Protein AF-A0A837IRF5-F1 (afdb_monomer)

Structure (mmCIF, N/CA/C/O backbone):
data_AF-A0A837IRF5-F1
#
_entry.id   AF-A0A837IRF5-F1
#
loop_
_atom_site.group_PDB
_atom_site.id
_atom_site.type_symbol
_atom_site.label_atom_id
_atom_site.label_alt_id
_atom_site.label_comp_id
_atom_site.label_asym_id
_atom_site.label_entity_id
_atom_site.label_seq_id
_atom_site.pdbx_PDB_ins_code
_atom_site.Cartn_x
_atom_site.Cartn_y
_atom_site.Cartn_z
_atom_site.occupancy
_atom_site.B_iso_or_equiv
_atom_site.auth_seq_id
_atom_site.auth_comp_id
_atom_site.auth_asym_id
_atom_site.auth_atom_id
_atom_site.pdbx_PDB_model_num
ATOM 1 N N . MET A 1 1 ? -32.020 5.340 27.720 1.00 48.12 1 MET A N 1
ATOM 2 C CA . MET A 1 1 ? -30.568 5.102 27.563 1.00 48.12 1 MET A CA 1
ATOM 3 C C . MET A 1 1 ? -29.904 6.438 27.274 1.00 48.12 1 MET A C 1
ATOM 5 O O . MET A 1 1 ? -30.461 7.203 26.495 1.00 48.12 1 MET A O 1
ATOM 9 N N . ASN A 1 2 ? -28.824 6.780 27.981 1.00 51.47 2 ASN A N 1
ATOM 10 C CA . ASN A 1 2 ? -28.190 8.097 27.888 1.00 51.47 2 ASN A CA 1
ATOM 11 C C . ASN A 1 2 ? -27.185 8.093 26.723 1.00 51.47 2 ASN A C 1
ATOM 13 O O . ASN A 1 2 ? -26.107 7.529 26.844 1.00 51.47 2 ASN A O 1
ATOM 17 N N . ILE A 1 3 ? -27.569 8.692 25.596 1.00 54.03 3 ILE A N 1
ATOM 18 C CA . ILE A 1 3 ? -26.931 8.573 24.269 1.00 54.03 3 ILE A CA 1
ATOM 19 C C . ILE A 1 3 ? -25.425 8.887 24.266 1.00 54.03 3 ILE A C 1
ATOM 21 O O . ILE A 1 3 ? -24.657 8.229 23.566 1.00 54.03 3 ILE A O 1
ATOM 25 N N . LYS A 1 4 ? -24.985 9.861 25.072 1.00 57.69 4 LYS A N 1
ATOM 26 C CA . LYS A 1 4 ? -23.559 10.208 25.195 1.00 57.69 4 LYS A CA 1
ATOM 27 C C . LYS A 1 4 ? -22.726 9.060 25.769 1.00 57.69 4 LYS A C 1
ATOM 29 O O . LYS A 1 4 ? -21.597 8.864 25.343 1.00 57.69 4 LYS A O 1
ATOM 34 N N . ASN A 1 5 ? -23.314 8.271 26.666 1.00 74.12 5 ASN A N 1
ATOM 35 C CA . ASN A 1 5 ? -22.642 7.151 27.312 1.00 74.12 5 ASN A CA 1
ATOM 36 C C . ASN A 1 5 ? -22.348 6.010 26.322 1.00 74.12 5 ASN A C 1
ATOM 38 O O . ASN A 1 5 ? -21.293 5.395 26.393 1.00 74.12 5 ASN A O 1
ATOM 42 N N . ASP A 1 6 ? -23.246 5.755 25.365 1.00 76.38 6 ASP A N 1
ATOM 43 C CA . ASP A 1 6 ? -23.094 4.630 24.432 1.00 76.38 6 ASP A CA 1
ATOM 44 C C . ASP A 1 6 ? -22.020 4.903 23.362 1.00 76.38 6 ASP A C 1
ATOM 46 O O . ASP A 1 6 ? -21.246 4.007 23.026 1.00 76.38 6 ASP A O 1
ATOM 50 N N . ILE A 1 7 ? -21.918 6.145 22.863 1.00 79.50 7 ILE A N 1
ATOM 51 C CA . ILE A 1 7 ? -20.844 6.547 21.933 1.00 79.50 7 ILE A CA 1
ATOM 52 C C . ILE A 1 7 ? -19.476 6.481 22.629 1.00 79.50 7 ILE A C 1
ATOM 54 O O . ILE A 1 7 ? -18.513 5.984 22.046 1.00 79.50 7 ILE A O 1
ATOM 58 N N . ASP A 1 8 ? -19.395 6.922 23.887 1.00 84.31 8 ASP A N 1
ATOM 59 C CA . ASP A 1 8 ? -18.160 6.856 24.673 1.00 84.31 8 ASP A CA 1
ATOM 60 C C . ASP A 1 8 ? -17.696 5.409 24.898 1.00 84.31 8 ASP A C 1
ATOM 62 O O . ASP A 1 8 ? -16.516 5.105 24.712 1.00 84.31 8 ASP A O 1
ATOM 66 N N . VAL A 1 9 ? -18.625 4.496 25.209 1.00 84.88 9 VAL A N 1
ATOM 67 C CA . VAL A 1 9 ? -18.337 3.057 25.338 1.00 84.88 9 VAL A CA 1
ATOM 68 C C . VAL A 1 9 ? -17.848 2.465 24.012 1.00 84.88 9 VAL A C 1
ATOM 70 O O . VAL A 1 9 ? -16.863 1.726 23.999 1.00 84.88 9 VAL A O 1
ATOM 73 N N . ILE A 1 10 ? -18.482 2.812 22.885 1.00 85.00 10 ILE A N 1
ATOM 74 C CA . ILE A 1 10 ? -18.038 2.378 21.550 1.00 85.00 10 ILE A CA 1
ATOM 75 C C . ILE A 1 10 ? -16.591 2.811 21.294 1.00 85.00 10 ILE A C 1
ATOM 77 O O . ILE A 1 10 ? -15.755 1.976 20.946 1.00 85.00 10 ILE A O 1
ATOM 81 N N . ILE A 1 11 ? -16.281 4.091 21.506 1.00 88.38 11 ILE A N 1
ATOM 82 C CA . ILE A 1 11 ? -14.942 4.647 21.283 1.00 88.38 11 ILE A CA 1
ATOM 83 C C . ILE A 1 11 ? -13.907 3.967 22.187 1.00 88.38 11 ILE A C 1
ATOM 85 O O . ILE A 1 11 ? -12.815 3.631 21.727 1.00 88.38 11 ILE A O 1
ATOM 89 N N . GLN A 1 12 ? -14.233 3.738 23.461 1.00 91.06 12 GLN A N 1
ATOM 90 C CA . GLN A 1 12 ? -13.329 3.083 24.406 1.00 91.06 12 GLN A CA 1
ATOM 91 C C . GLN A 1 12 ? -13.016 1.635 23.997 1.00 91.06 12 GLN A C 1
ATOM 93 O O . GLN A 1 12 ? -11.849 1.236 23.999 1.00 91.06 12 GLN A O 1
ATOM 98 N N . ASN A 1 13 ? -14.031 0.864 23.596 1.00 89.00 13 ASN A N 1
ATOM 99 C CA . ASN A 1 13 ? -13.848 -0.514 23.135 1.00 89.00 13 ASN A CA 1
ATOM 100 C C . ASN A 1 13 ? -13.007 -0.573 21.851 1.00 89.00 13 ASN A C 1
ATOM 102 O O . ASN A 1 13 ? -12.128 -1.429 21.724 1.00 89.00 13 ASN A O 1
ATOM 106 N N . LEU A 1 14 ? -13.226 0.360 20.917 1.00 90.31 14 LEU A N 1
ATOM 107 C CA . LEU A 1 14 ? -12.422 0.470 19.698 1.00 90.31 14 LEU A CA 1
ATOM 108 C C . LEU A 1 14 ? -10.957 0.805 20.008 1.00 90.31 14 LEU A C 1
ATOM 110 O O . LEU A 1 14 ? -10.070 0.146 19.473 1.00 90.31 14 LEU A O 1
ATOM 114 N N . LYS A 1 15 ? -10.688 1.754 20.917 1.00 93.06 15 LYS A N 1
ATOM 115 C CA . LYS A 1 15 ? -9.321 2.088 21.367 1.00 93.06 15 LYS A CA 1
ATOM 116 C C . LYS A 1 15 ? -8.617 0.872 21.981 1.00 93.06 15 LYS A C 1
ATOM 118 O O . LYS A 1 15 ? -7.518 0.524 21.567 1.00 93.06 15 LYS A O 1
ATOM 123 N N . SER A 1 16 ? -9.296 0.148 22.875 1.00 89.94 16 SER A N 1
ATOM 124 C CA . SER A 1 16 ? -8.768 -1.101 23.446 1.00 89.94 16 SER A CA 1
ATOM 125 C C . SER A 1 16 ? -8.494 -2.174 22.382 1.00 89.94 16 SER A C 1
ATOM 127 O O . SER A 1 16 ? -7.559 -2.967 22.534 1.00 89.94 16 SER A O 1
ATOM 129 N N . SER A 1 17 ? -9.307 -2.218 21.322 1.00 90.38 17 SER A N 1
ATOM 130 C CA . SER A 1 17 ? -9.125 -3.153 20.207 1.00 90.38 17 SER A CA 1
ATOM 131 C C . SER A 1 17 ? -7.920 -2.782 19.346 1.00 90.38 17 SER A C 1
ATOM 133 O O . SER A 1 17 ? -7.152 -3.662 18.950 1.00 90.38 17 SER A O 1
ATOM 135 N N . LEU A 1 18 ? -7.729 -1.485 19.085 1.00 91.12 18 LEU A N 1
ATOM 136 C CA . LEU A 1 18 ? -6.583 -0.951 18.352 1.00 91.12 18 LEU A CA 1
ATOM 137 C C . LEU A 1 18 ? -5.270 -1.298 19.060 1.00 91.12 18 LEU A C 1
ATOM 139 O O . LEU A 1 18 ? -4.360 -1.836 18.428 1.00 91.12 18 LEU A O 1
ATOM 143 N N . ASP A 1 19 ? -5.203 -1.083 20.375 1.00 88.81 19 ASP A N 1
ATOM 144 C CA . ASP A 1 19 ? -4.020 -1.397 21.183 1.00 88.81 19 ASP A CA 1
ATOM 145 C C . ASP A 1 19 ? -3.683 -2.897 21.141 1.00 88.81 19 ASP A C 1
ATOM 147 O O . ASP A 1 19 ? -2.524 -3.294 20.989 1.00 88.81 19 ASP A O 1
ATOM 151 N N . SER A 1 20 ? -4.703 -3.754 21.242 1.00 87.00 20 SER A N 1
ATOM 152 C CA . SER A 1 20 ? -4.529 -5.213 21.240 1.00 87.00 20 SER A CA 1
ATOM 153 C C . SER A 1 20 ? -4.111 -5.746 19.868 1.00 87.00 20 SER A C 1
ATOM 155 O O . SER A 1 20 ? -3.228 -6.606 19.773 1.00 87.00 20 SER A O 1
ATOM 157 N N . THR A 1 21 ? -4.691 -5.195 18.800 1.00 87.44 21 THR A N 1
ATOM 158 C CA . THR A 1 21 ? -4.320 -5.507 17.411 1.00 87.44 21 THR A CA 1
ATOM 159 C C . THR A 1 21 ? -2.885 -5.060 17.126 1.00 87.44 21 THR A C 1
ATOM 161 O O . THR A 1 21 ? -2.099 -5.842 16.591 1.00 87.44 21 THR A O 1
ATOM 164 N N . SER A 1 22 ? -2.506 -3.864 17.588 1.00 86.06 22 SER A N 1
ATOM 165 C CA . SER A 1 22 ? -1.148 -3.323 17.448 1.00 86.06 22 SER A CA 1
ATOM 166 C C . SER A 1 22 ? -0.091 -4.177 18.127 1.00 86.06 22 SER A C 1
ATOM 168 O O . SER A 1 22 ? 0.994 -4.385 17.582 1.00 86.06 22 SER A O 1
ATOM 170 N N . GLU A 1 23 ? -0.396 -4.706 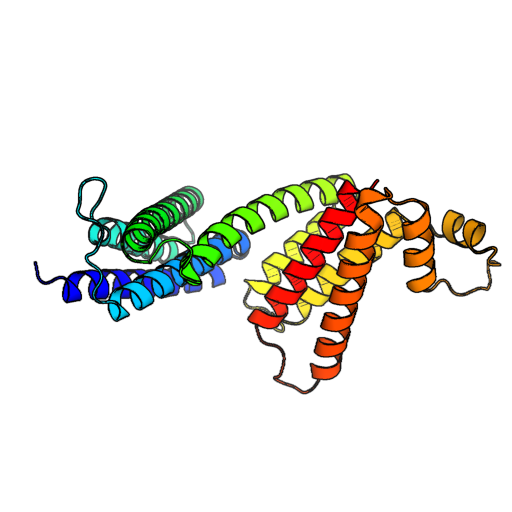19.309 1.00 83.12 23 GLU A N 1
ATOM 171 C CA . GLU A 1 23 ? 0.521 -5.603 20.005 1.00 83.12 23 GLU A CA 1
ATOM 172 C C . GLU A 1 23 ? 0.638 -6.959 19.296 1.00 83.12 23 GLU A C 1
ATOM 174 O O . GLU A 1 23 ? 1.744 -7.467 19.112 1.00 83.12 23 GLU A O 1
ATOM 179 N N . SER A 1 24 ? -0.480 -7.504 18.809 1.00 82.38 24 SER A N 1
ATOM 180 C CA . SER A 1 24 ? -0.497 -8.751 18.029 1.00 82.38 24 SER A CA 1
ATOM 181 C C . SER A 1 24 ? 0.312 -8.623 16.734 1.00 82.38 24 SER A C 1
ATOM 183 O O . SER A 1 24 ? 1.075 -9.520 16.376 1.00 82.38 24 SER A O 1
ATOM 185 N N . LYS A 1 25 ? 0.210 -7.475 16.055 1.00 83.50 25 LYS A N 1
ATOM 186 C CA . LYS A 1 25 ? 0.955 -7.154 14.830 1.00 83.50 25 LYS A CA 1
ATOM 187 C C . LYS A 1 25 ? 2.468 -7.234 15.014 1.00 83.50 25 LYS A C 1
ATOM 189 O O . LYS A 1 25 ? 3.154 -7.750 14.136 1.00 83.50 25 LYS A O 1
ATOM 194 N N . LYS A 1 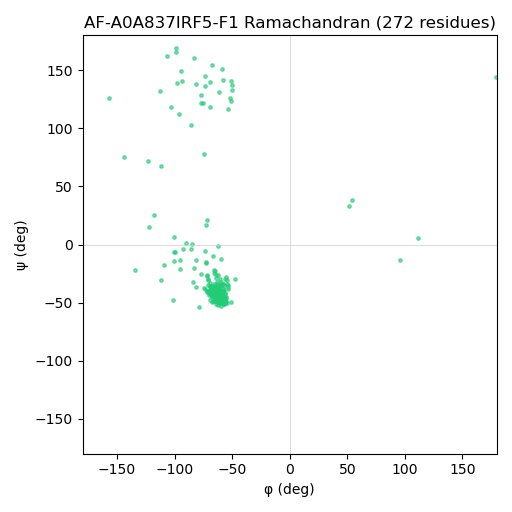26 ? 2.996 -6.792 16.160 1.00 78.19 26 LYS A N 1
ATOM 195 C CA . LYS A 1 26 ? 4.436 -6.904 16.470 1.00 78.19 26 LYS A CA 1
ATOM 196 C C . LYS A 1 26 ? 4.906 -8.356 16.575 1.00 78.19 26 LYS A C 1
ATOM 198 O O . LYS A 1 26 ? 6.081 -8.627 16.356 1.00 78.19 26 LYS A O 1
ATOM 203 N N . GLN A 1 27 ? 4.004 -9.274 16.918 1.00 74.38 27 GLN A N 1
ATOM 204 C CA . GLN A 1 27 ? 4.311 -10.687 17.136 1.00 74.38 27 GLN A CA 1
ATOM 205 C C . GLN A 1 27 ? 4.063 -11.549 15.881 1.00 74.38 27 GLN A C 1
ATOM 207 O O . GLN A 1 27 ? 4.660 -12.615 15.748 1.00 74.38 27 GLN A O 1
ATOM 212 N N . LEU A 1 28 ? 3.232 -11.085 14.938 1.00 75.75 28 LEU A N 1
ATOM 213 C CA . LEU A 1 28 ? 2.791 -11.826 13.746 1.00 75.75 28 LEU A CA 1
ATOM 214 C C . LEU A 1 28 ? 3.339 -11.241 12.434 1.00 75.75 28 LEU A C 1
ATOM 216 O O . LEU A 1 28 ? 2.582 -10.762 11.587 1.00 75.75 28 LEU A O 1
ATOM 220 N N . SER A 1 29 ? 4.653 -11.341 12.219 1.00 67.69 29 SER A N 1
ATOM 221 C CA . SER A 1 29 ? 5.332 -10.801 11.023 1.00 67.69 29 SER A CA 1
ATOM 222 C C . SER A 1 29 ? 4.765 -11.295 9.679 1.00 67.69 29 SER A C 1
ATOM 224 O O . SER A 1 29 ? 4.802 -10.566 8.690 1.00 67.69 29 SER A O 1
ATOM 226 N N . GLY A 1 30 ? 4.183 -12.498 9.628 1.00 68.19 30 GLY A N 1
ATOM 227 C CA . GLY A 1 30 ? 3.539 -13.039 8.421 1.00 68.19 30 GLY A CA 1
ATOM 228 C C . GLY A 1 30 ? 2.190 -12.400 8.057 1.00 68.19 30 GLY A C 1
ATOM 229 O O . GLY A 1 30 ? 1.734 -12.563 6.930 1.00 68.19 30 GLY A O 1
ATOM 230 N N . TYR A 1 31 ? 1.559 -11.662 8.979 1.00 75.94 31 TYR A N 1
ATOM 231 C CA . TYR A 1 31 ? 0.210 -11.090 8.814 1.00 75.94 31 TYR A CA 1
ATOM 232 C C . TYR A 1 31 ? 0.177 -9.574 8.978 1.00 75.94 31 TYR A C 1
ATOM 234 O O . TYR A 1 31 ? -0.888 -8.979 9.141 1.00 75.94 31 TYR A O 1
ATOM 242 N N . THR A 1 32 ? 1.343 -8.929 8.925 1.00 78.19 32 THR A N 1
ATOM 243 C CA . THR A 1 32 ? 1.467 -7.494 9.202 1.00 78.19 32 THR A CA 1
ATOM 244 C C . THR A 1 32 ? 0.637 -6.610 8.272 1.00 78.19 32 THR A C 1
ATOM 246 O O . THR A 1 32 ? 0.133 -5.587 8.719 1.00 78.19 32 THR A O 1
ATOM 249 N N . ILE A 1 33 ? 0.438 -7.009 7.010 1.00 76.12 33 ILE A N 1
ATOM 250 C CA . ILE A 1 33 ? -0.438 -6.293 6.065 1.00 76.12 33 ILE A CA 1
ATOM 251 C C . ILE A 1 33 ? -1.901 -6.401 6.505 1.00 76.12 33 ILE A C 1
ATOM 253 O O . ILE A 1 33 ? -2.597 -5.393 6.577 1.00 76.12 33 ILE A O 1
ATOM 257 N N . GLN A 1 34 ? -2.383 -7.610 6.810 1.00 80.19 34 GLN A N 1
ATOM 258 C CA . GLN A 1 34 ? -3.772 -7.828 7.224 1.00 80.19 34 GLN A CA 1
ATOM 259 C C . GLN A 1 34 ? -4.069 -7.149 8.563 1.00 80.19 34 GLN A C 1
ATOM 261 O O . GLN A 1 34 ? -5.137 -6.568 8.732 1.00 80.19 34 GLN A O 1
ATOM 266 N N . LEU A 1 35 ? -3.119 -7.182 9.495 1.00 84.25 35 LEU A N 1
ATOM 267 C CA . LEU A 1 35 ? -3.235 -6.503 10.782 1.00 84.25 35 LEU A CA 1
ATOM 268 C C . LEU A 1 35 ? -3.145 -4.981 10.639 1.00 84.25 35 LEU A C 1
ATOM 270 O O . LEU A 1 35 ? -3.940 -4.277 11.251 1.00 84.25 35 LEU A O 1
ATOM 274 N N . GLY A 1 36 ? -2.263 -4.474 9.774 1.00 83.75 36 GLY A N 1
ATOM 275 C CA . GLY A 1 36 ? -2.200 -3.051 9.430 1.00 83.75 36 GLY A CA 1
ATOM 276 C C . GLY A 1 36 ? -3.501 -2.542 8.804 1.00 83.75 36 GLY A C 1
ATOM 277 O O . GLY A 1 36 ? -4.000 -1.489 9.189 1.00 83.75 36 GLY A O 1
ATOM 278 N N . LYS A 1 37 ? -4.120 -3.331 7.913 1.00 84.69 37 LYS A N 1
ATOM 279 C CA . LYS A 1 37 ? -5.463 -3.049 7.381 1.00 84.69 37 LYS A CA 1
ATOM 280 C C . LYS A 1 37 ? -6.486 -2.899 8.504 1.00 84.69 37 LYS A C 1
ATOM 282 O O . LYS A 1 37 ? -7.277 -1.961 8.496 1.00 84.69 37 LYS A O 1
ATOM 287 N N . GLN A 1 38 ? -6.482 -3.833 9.452 1.00 85.06 38 GLN A N 1
ATOM 288 C CA . GLN A 1 38 ? -7.434 -3.846 10.562 1.00 85.06 38 GLN A CA 1
ATOM 289 C C . GLN A 1 38 ? -7.247 -2.645 11.490 1.00 85.06 38 GLN A C 1
ATOM 291 O O . GLN A 1 38 ? -8.236 -2.026 11.869 1.00 85.06 38 GLN A O 1
ATOM 296 N N . GLU A 1 39 ? -6.009 -2.266 11.809 1.00 88.06 39 GLU A N 1
ATOM 297 C CA . GLU A 1 39 ? -5.725 -1.042 12.569 1.00 88.06 39 GLU A CA 1
ATOM 298 C C . GLU A 1 39 ? -6.283 0.200 11.869 1.00 88.06 39 GLU A C 1
ATOM 300 O O . GLU A 1 39 ? -7.037 0.945 12.487 1.00 88.06 39 GLU A O 1
ATOM 305 N N . GLU A 1 40 ? -6.000 0.384 10.573 1.00 85.75 40 GLU A N 1
ATOM 306 C CA . GLU A 1 40 ? -6.486 1.541 9.804 1.00 85.75 40 GLU A CA 1
ATOM 307 C C . GLU A 1 40 ? -8.026 1.604 9.774 1.00 85.75 40 GLU A C 1
ATOM 309 O O . GLU A 1 40 ? -8.625 2.685 9.833 1.00 85.75 40 GLU A O 1
ATOM 314 N N . GLN A 1 41 ? -8.691 0.445 9.724 1.00 85.44 41 GLN A N 1
ATOM 315 C CA . GLN A 1 41 ? -10.150 0.347 9.791 1.00 85.44 41 GLN A CA 1
ATOM 316 C C . GLN A 1 41 ? -10.708 0.713 11.165 1.00 85.44 41 GLN A C 1
ATOM 318 O O . GLN A 1 41 ? -11.729 1.400 11.230 1.00 85.44 41 GLN A O 1
ATOM 323 N N . ILE A 1 42 ? -10.062 0.264 12.244 1.00 87.06 42 ILE A N 1
ATOM 324 C CA . ILE A 1 42 ? -10.456 0.574 13.624 1.00 87.06 42 ILE A CA 1
ATOM 325 C C . ILE A 1 42 ? -10.208 2.058 13.923 1.00 87.06 42 ILE A C 1
ATOM 327 O O . ILE A 1 42 ? -11.082 2.716 14.482 1.00 87.06 42 ILE A O 1
ATOM 331 N N . GLU A 1 43 ? -9.070 2.615 13.503 1.00 88.88 43 GLU A N 1
ATOM 332 C CA . GLU A 1 43 ? -8.759 4.047 13.619 1.00 88.88 43 GLU A CA 1
ATOM 333 C C . GLU A 1 43 ? -9.792 4.911 12.893 1.00 88.88 43 GLU A C 1
ATOM 335 O O . GLU A 1 43 ? -10.314 5.877 13.453 1.00 88.88 43 GLU A O 1
ATOM 340 N N . SER A 1 44 ? -10.148 4.536 11.662 1.00 84.50 44 SER A N 1
ATOM 341 C CA . SER A 1 44 ? -11.177 5.248 10.899 1.00 84.50 44 SER A CA 1
ATOM 342 C C . SER A 1 44 ? -12.547 5.177 11.581 1.00 84.50 44 SER A C 1
ATOM 344 O O . SER A 1 44 ? -13.262 6.181 11.613 1.00 84.50 44 SER A O 1
ATOM 346 N N . ALA A 1 45 ? -12.890 4.034 12.189 1.00 82.81 45 ALA A N 1
ATOM 347 C CA . ALA A 1 45 ? -14.105 3.885 12.987 1.00 82.81 45 ALA A CA 1
ATOM 348 C C . ALA A 1 45 ? -14.102 4.830 14.199 1.00 82.81 45 ALA A C 1
ATOM 350 O O . ALA A 1 45 ? -15.093 5.520 14.438 1.00 82.81 45 ALA A O 1
ATOM 351 N N . ILE A 1 46 ? -12.991 4.890 14.946 1.00 87.88 46 ILE A N 1
ATOM 352 C CA . ILE A 1 46 ? -12.826 5.789 16.102 1.00 87.88 46 ILE A CA 1
ATOM 353 C C . ILE A 1 46 ? -13.060 7.237 15.674 1.00 87.88 46 ILE A C 1
ATOM 355 O O . ILE A 1 46 ? -13.874 7.925 16.286 1.00 87.88 46 ILE A O 1
ATOM 359 N N . ASN A 1 47 ? -12.394 7.679 14.604 1.00 87.81 47 ASN A N 1
ATOM 360 C CA . ASN A 1 47 ? -12.505 9.051 14.109 1.00 87.81 47 ASN A CA 1
ATOM 361 C C . ASN A 1 47 ? -13.945 9.400 13.712 1.00 87.81 47 ASN A C 1
ATOM 363 O O . ASN A 1 47 ? -14.438 10.469 14.065 1.00 87.81 47 ASN A O 1
ATOM 367 N N . LEU A 1 48 ? -14.651 8.482 13.044 1.00 83.12 48 LEU A N 1
ATOM 368 C CA . LEU A 1 48 ? -16.044 8.693 12.653 1.00 83.12 48 LEU A CA 1
ATOM 369 C C . LEU A 1 48 ? -16.975 8.817 13.872 1.00 83.12 48 LEU A C 1
ATOM 371 O O . LEU A 1 48 ? -17.826 9.706 13.908 1.00 83.12 48 LEU A O 1
ATOM 375 N N . TRP A 1 49 ? -16.802 7.971 14.893 1.00 83.31 49 TRP A N 1
ATOM 376 C CA . TRP A 1 49 ? -17.595 8.048 16.126 1.00 83.31 49 TRP A CA 1
ATOM 377 C C . TRP A 1 49 ? -17.286 9.300 16.960 1.00 83.31 49 TRP A C 1
ATOM 379 O O . TRP A 1 49 ? -18.211 9.887 17.523 1.00 83.31 49 TRP A O 1
ATOM 389 N N . GLU A 1 50 ? -16.028 9.750 17.013 1.00 86.88 50 GLU A N 1
ATOM 390 C CA . GLU A 1 50 ? -15.644 11.017 17.661 1.00 86.88 50 GLU A CA 1
ATOM 391 C C . GLU A 1 50 ? -16.258 12.230 16.930 1.00 86.88 50 GLU A C 1
ATOM 393 O O . GLU A 1 50 ? -16.785 13.141 17.573 1.00 86.88 50 GLU A O 1
ATOM 398 N N . GLU A 1 51 ? -16.285 12.231 15.591 1.00 80.81 51 GLU A N 1
ATOM 399 C CA . GLU A 1 51 ? -16.982 13.270 14.818 1.00 80.81 51 GLU A CA 1
ATOM 400 C C . GLU A 1 51 ? -18.493 13.291 15.118 1.00 80.81 51 GLU A C 1
ATOM 402 O O . GLU A 1 51 ? -19.068 14.353 15.378 1.00 80.81 51 GLU A O 1
ATOM 407 N N . MET A 1 52 ? -19.139 12.118 15.148 1.00 77.00 52 MET A N 1
ATOM 408 C CA . MET A 1 52 ? -20.565 11.986 15.478 1.00 77.00 52 MET A CA 1
ATOM 409 C C . MET A 1 52 ? -20.877 12.451 16.908 1.00 77.00 52 MET A C 1
ATOM 411 O O . MET A 1 52 ? -21.895 13.115 17.135 1.00 77.00 52 MET A O 1
ATOM 415 N N . LYS A 1 53 ? -19.989 12.155 17.867 1.00 78.62 53 LYS A N 1
ATOM 416 C CA . LYS A 1 53 ? -20.076 12.633 19.255 1.00 78.62 53 LYS A CA 1
ATOM 417 C C . LYS A 1 53 ? -20.107 14.160 19.318 1.00 78.62 53 LYS A C 1
ATOM 419 O O . LYS A 1 53 ? -20.928 14.724 20.042 1.00 78.62 53 LYS A O 1
ATOM 424 N N . GLY A 1 54 ? -19.246 14.827 18.546 1.00 73.56 54 GLY A N 1
ATOM 425 C CA . GLY A 1 54 ? -19.172 16.290 18.475 1.00 73.56 54 GLY A CA 1
ATOM 426 C C . GLY A 1 54 ? -20.427 16.955 17.899 1.00 73.56 54 GLY A C 1
ATOM 427 O O . GLY A 1 54 ? -20.700 18.115 18.197 1.00 73.56 54 GLY A O 1
ATOM 428 N N . GLN A 1 55 ? -21.220 16.216 17.122 1.00 70.25 55 GLN A N 1
ATOM 429 C CA . GLN A 1 55 ? -22.410 16.720 16.434 1.00 70.25 55 GLN A CA 1
ATOM 430 C C . GLN A 1 55 ? -23.738 16.382 17.144 1.00 70.25 55 GLN A C 1
ATOM 432 O O . GLN A 1 55 ? -24.803 16.675 16.606 1.00 70.25 55 GLN A O 1
ATOM 437 N N . ASN A 1 56 ? -23.706 15.800 18.356 1.00 64.25 56 ASN A N 1
ATOM 438 C CA . ASN A 1 56 ? -24.897 15.333 19.099 1.00 64.25 56 ASN A CA 1
ATOM 439 C C . ASN A 1 56 ? -25.818 14.418 18.262 1.00 64.25 56 ASN A C 1
ATOM 441 O O . ASN A 1 56 ? -27.042 14.415 18.418 1.00 64.25 56 ASN A O 1
ATOM 445 N N . VAL A 1 57 ? -25.222 13.637 17.367 1.00 61.91 57 VAL A N 1
ATOM 446 C CA . VAL A 1 57 ? -25.934 12.715 16.489 1.00 61.91 57 VAL A CA 1
ATOM 447 C C . VAL A 1 57 ? -26.520 11.562 17.299 1.00 61.91 57 VAL A C 1
ATOM 449 O O . VAL A 1 57 ? -25.869 11.029 18.197 1.00 61.91 57 VAL A O 1
ATOM 452 N N . THR A 1 58 ? -27.741 11.137 16.966 1.00 56.03 58 THR A N 1
ATOM 453 C CA . THR A 1 58 ? -28.318 9.922 17.557 1.00 56.03 58 THR A CA 1
ATOM 454 C C . THR A 1 58 ? -27.655 8.703 16.905 1.00 56.03 58 THR A C 1
ATOM 456 O O . THR A 1 58 ? -27.737 8.581 15.681 1.00 56.03 58 THR A O 1
ATOM 459 N N . PRO A 1 59 ? -27.009 7.797 17.667 1.00 54.25 59 PRO A N 1
ATOM 460 C CA . PRO A 1 59 ? -26.493 6.546 17.129 1.00 54.25 59 PRO A CA 1
ATOM 461 C C . PRO A 1 59 ? -27.597 5.831 16.344 1.00 54.25 59 PRO A C 1
ATOM 463 O O . PRO A 1 59 ? -28.751 5.857 16.794 1.00 54.25 59 PRO A O 1
ATOM 466 N N . PRO A 1 60 ? -27.285 5.208 15.195 1.00 52.22 60 PRO A N 1
ATOM 467 C CA . PRO A 1 60 ? -28.280 4.487 14.413 1.00 52.22 60 PRO A CA 1
ATOM 468 C C . PRO A 1 60 ? -29.038 3.510 15.321 1.00 52.22 60 PRO A C 1
ATOM 470 O O . PRO A 1 60 ? -28.439 2.699 16.029 1.00 52.22 60 PRO A O 1
ATOM 473 N N . GLN A 1 61 ? -30.365 3.656 15.359 1.00 45.62 61 GLN A N 1
ATOM 474 C CA . GLN A 1 61 ? -31.226 2.847 16.217 1.00 45.62 61 GLN A CA 1
ATOM 475 C C . GLN A 1 61 ? -31.235 1.369 15.760 1.00 45.62 61 GLN A C 1
ATOM 477 O O . GLN A 1 61 ? -31.003 1.083 14.584 1.00 45.62 61 GLN A O 1
ATOM 482 N N . PRO A 1 62 ? -31.524 0.424 16.677 1.00 41.09 62 PRO A N 1
ATOM 483 C CA . PRO A 1 62 ? -31.045 -0.965 16.687 1.00 41.09 62 PRO A CA 1
ATOM 484 C C . PRO A 1 62 ? -31.615 -1.929 15.642 1.00 41.09 62 PRO A C 1
ATOM 486 O O . PRO A 1 62 ? -31.566 -3.134 15.870 1.00 41.09 62 PRO A O 1
ATOM 489 N N . ILE A 1 63 ? -32.174 -1.471 14.522 1.00 41.44 63 ILE A N 1
ATOM 490 C CA . ILE A 1 63 ? -32.898 -2.377 13.615 1.00 41.44 63 ILE A CA 1
ATOM 491 C C . ILE A 1 63 ? -31.957 -3.411 12.951 1.00 41.44 63 ILE A C 1
ATOM 493 O O . ILE A 1 63 ? -32.442 -4.407 12.425 1.00 41.44 63 ILE A O 1
ATOM 497 N N . THR A 1 64 ? -30.626 -3.283 13.068 1.00 44.75 64 THR A N 1
ATOM 498 C CA . THR A 1 64 ? -29.692 -4.304 12.545 1.00 44.75 64 THR A CA 1
ATOM 499 C C . THR A 1 64 ? -28.528 -4.758 13.442 1.00 44.75 64 THR A C 1
ATOM 501 O O . THR A 1 64 ? -28.080 -5.880 13.240 1.00 44.75 64 THR A O 1
ATOM 504 N N . ALA A 1 65 ? -28.061 -4.008 14.450 1.00 54.56 65 ALA A N 1
ATOM 505 C CA . ALA A 1 65 ? -27.190 -4.488 15.548 1.00 54.56 65 ALA A CA 1
ATOM 506 C C . ALA A 1 65 ? -26.847 -3.323 16.494 1.00 54.56 65 ALA A C 1
ATOM 508 O O . ALA A 1 65 ? -26.634 -2.201 16.037 1.00 54.56 65 ALA A O 1
ATOM 509 N N . SER A 1 66 ? -26.741 -3.564 17.806 1.00 66.12 66 SER A N 1
ATOM 510 C CA . SER A 1 66 ? -26.189 -2.553 18.720 1.00 66.12 66 SER A CA 1
ATOM 511 C C . SER A 1 66 ? -24.692 -2.391 18.449 1.00 66.12 66 SER A C 1
ATOM 513 O O . SER A 1 66 ? -23.930 -3.342 18.629 1.00 66.12 66 SER A O 1
ATOM 515 N N . GLY A 1 67 ? -24.260 -1.189 18.048 1.00 68.38 67 GLY A N 1
ATOM 516 C CA . GLY A 1 67 ? -22.841 -0.875 17.837 1.00 68.38 67 GLY A CA 1
ATOM 517 C C . GLY A 1 67 ? -21.976 -1.186 19.064 1.00 68.38 67 GLY A C 1
ATOM 518 O O . GLY A 1 67 ? -20.844 -1.627 18.913 1.00 68.38 67 GLY A O 1
ATOM 519 N N . VAL A 1 68 ? -22.545 -1.070 20.270 1.00 75.56 68 VAL A N 1
ATOM 520 C CA . VAL A 1 68 ? -21.903 -1.466 21.534 1.00 75.56 68 VAL A CA 1
ATOM 521 C C . VAL A 1 68 ? -21.630 -2.974 21.580 1.00 75.56 68 VAL A C 1
ATOM 523 O O . VAL A 1 68 ? -20.530 -3.393 21.920 1.00 75.56 68 VAL A O 1
ATOM 526 N N . ALA A 1 69 ? -22.604 -3.812 21.213 1.00 76.81 69 ALA A N 1
ATOM 527 C CA . ALA A 1 69 ? -22.421 -5.265 21.216 1.00 76.81 69 ALA A CA 1
ATOM 528 C C . ALA A 1 69 ? -21.367 -5.701 20.184 1.00 76.81 69 ALA A C 1
ATOM 530 O O . ALA A 1 69 ? -20.507 -6.525 20.491 1.00 76.81 69 ALA A O 1
ATOM 531 N N . LEU A 1 70 ? -21.388 -5.094 18.992 1.00 82.44 70 LEU A N 1
ATOM 532 C CA . LEU A 1 70 ? -20.393 -5.355 17.950 1.00 82.44 70 LEU A CA 1
ATOM 533 C C . LEU A 1 70 ? -18.977 -4.947 18.383 1.00 82.44 70 LEU A C 1
ATOM 535 O O . LEU A 1 70 ? -18.025 -5.683 18.126 1.00 82.44 70 LEU A O 1
ATOM 539 N N . THR A 1 71 ? -18.816 -3.805 19.063 1.00 83.75 71 THR A N 1
ATOM 540 C CA . THR A 1 71 ? -17.491 -3.350 19.520 1.00 83.75 71 THR A CA 1
ATOM 541 C C . THR A 1 71 ? -16.952 -4.195 20.666 1.00 83.75 71 THR A C 1
ATOM 543 O O . THR A 1 71 ? -15.744 -4.400 20.728 1.00 83.75 71 THR A O 1
ATOM 546 N N . TYR A 1 72 ? -17.814 -4.764 21.517 1.00 82.88 72 TYR A N 1
ATOM 547 C CA . TYR A 1 72 ? -17.395 -5.777 22.491 1.00 82.88 72 TYR A CA 1
ATOM 548 C C . TYR A 1 72 ? -16.892 -7.056 21.818 1.00 82.88 72 TYR A C 1
ATOM 550 O O . TYR A 1 72 ? -15.867 -7.596 22.228 1.00 82.88 72 TYR A O 1
ATOM 558 N N . THR A 1 73 ? -17.561 -7.535 20.763 1.00 84.19 73 THR A N 1
ATOM 559 C CA . THR A 1 73 ? -17.078 -8.694 19.994 1.00 84.19 73 THR A CA 1
ATOM 560 C C . THR A 1 73 ? -15.727 -8.415 19.340 1.00 84.19 73 THR A C 1
ATOM 562 O O . THR A 1 73 ? -14.844 -9.275 19.373 1.00 84.19 73 THR A O 1
ATOM 565 N N . LEU A 1 74 ? -15.538 -7.211 18.791 1.00 87.06 74 LEU A N 1
ATOM 566 C CA . LEU A 1 74 ? -14.253 -6.783 18.240 1.00 87.06 74 LEU A CA 1
ATOM 567 C C . LEU A 1 74 ? -13.164 -6.757 19.321 1.00 87.06 74 LEU A C 1
ATOM 569 O O . LEU A 1 74 ? -12.091 -7.324 19.121 1.00 87.06 74 LEU A O 1
ATOM 573 N N . GLN A 1 75 ? -13.461 -6.155 20.475 1.00 86.50 75 GLN A N 1
ATOM 574 C CA . GLN A 1 75 ? -12.539 -6.077 21.603 1.00 86.50 75 GLN A CA 1
ATOM 575 C C . GLN A 1 75 ? -12.125 -7.470 22.068 1.00 86.50 75 GLN A C 1
ATOM 577 O O . GLN A 1 75 ? -10.930 -7.748 22.148 1.00 86.50 75 GLN A O 1
ATOM 582 N N . GLN A 1 76 ? -13.089 -8.364 22.294 1.00 85.44 76 GLN A N 1
ATOM 583 C CA . GLN A 1 76 ? -12.804 -9.736 22.699 1.00 85.44 76 GLN A CA 1
ATOM 584 C C . GLN A 1 76 ? -11.949 -10.457 21.654 1.00 85.44 76 GLN A C 1
ATOM 586 O O . GLN A 1 76 ? 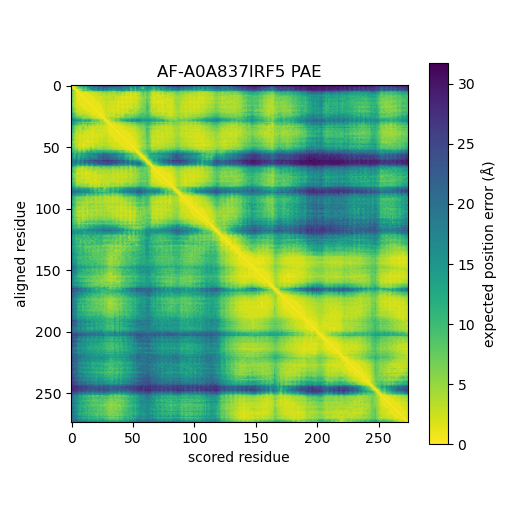-10.919 -11.018 22.002 1.00 85.44 76 GLN A O 1
ATOM 591 N N . SER A 1 77 ? -12.307 -10.362 20.371 1.00 85.94 77 SER A N 1
ATOM 592 C CA . SER A 1 77 ? -11.551 -11.007 19.288 1.00 85.94 77 SER A CA 1
ATOM 593 C C . SER A 1 77 ? -10.112 -10.485 19.192 1.00 85.94 77 SER A C 1
ATOM 595 O O . SER A 1 77 ? -9.188 -11.263 18.967 1.00 85.94 77 SER A O 1
ATOM 597 N N . SER A 1 78 ? -9.896 -9.181 19.399 1.00 86.38 78 SER A N 1
ATOM 598 C CA . SER A 1 78 ? -8.554 -8.579 19.406 1.00 86.38 78 SER A CA 1
ATOM 599 C C . SER A 1 78 ? -7.726 -9.007 20.622 1.00 86.38 78 SER A C 1
ATOM 601 O O . SER A 1 78 ? -6.518 -9.227 20.515 1.00 86.38 78 SER A O 1
ATOM 603 N N . GLN A 1 79 ? -8.375 -9.173 21.777 1.00 85.19 79 GLN A N 1
ATOM 604 C CA . GLN A 1 79 ? -7.733 -9.628 23.002 1.00 85.19 79 GLN A CA 1
ATOM 605 C C . GLN A 1 79 ? -7.407 -11.124 22.930 1.00 85.19 79 GLN A C 1
ATOM 607 O O . GLN A 1 79 ? -6.335 -11.541 23.372 1.00 85.19 79 GLN A O 1
ATOM 612 N N . ASP A 1 80 ? -8.288 -11.920 22.328 1.00 84.06 80 ASP A N 1
ATOM 613 C CA . ASP A 1 80 ? -8.051 -13.332 22.043 1.00 84.06 80 ASP A CA 1
ATOM 614 C C . ASP A 1 80 ? -6.870 -13.482 21.088 1.00 84.06 80 ASP A C 1
ATOM 616 O O . ASP A 1 80 ? -5.959 -14.259 21.365 1.00 84.06 80 ASP A O 1
ATOM 620 N N . LEU A 1 81 ? -6.823 -12.678 20.021 1.00 83.94 81 LEU A N 1
ATOM 621 C CA . LEU A 1 81 ? -5.693 -12.673 19.100 1.00 83.94 81 LEU A CA 1
ATOM 622 C C . LEU A 1 81 ? -4.381 -12.391 19.840 1.00 83.94 81 LEU A C 1
ATOM 624 O O . LEU A 1 81 ? -3.447 -13.175 19.715 1.00 83.94 81 LEU A O 1
ATOM 628 N N . LYS A 1 82 ? -4.342 -11.343 20.673 1.00 83.31 82 LYS A N 1
ATOM 629 C CA . LYS A 1 82 ? -3.181 -10.991 21.508 1.00 83.31 82 LYS A CA 1
ATOM 630 C C . LYS A 1 82 ? -2.765 -12.114 22.460 1.00 83.31 82 LYS A C 1
ATOM 632 O O . LYS A 1 82 ? -1.583 -12.266 22.756 1.00 83.31 82 LYS A O 1
ATOM 637 N N . THR A 1 83 ? -3.723 -12.882 22.968 1.00 80.31 83 THR A N 1
ATOM 638 C CA . THR A 1 83 ? -3.472 -13.933 23.965 1.00 80.31 83 THR A CA 1
ATOM 639 C C . THR A 1 83 ? -3.040 -15.250 23.317 1.00 80.31 83 THR A C 1
ATOM 641 O O . THR A 1 83 ? -2.244 -15.989 23.894 1.00 80.31 83 THR A O 1
ATOM 644 N N . TYR A 1 84 ? -3.529 -15.543 22.110 1.00 74.69 84 TYR A N 1
ATOM 645 C CA . TYR A 1 84 ? -3.395 -16.845 21.450 1.00 74.69 84 TYR A CA 1
ATOM 646 C C . TYR A 1 84 ? -2.612 -16.789 20.135 1.00 74.69 84 TYR A C 1
ATOM 648 O O . TYR A 1 84 ? -2.772 -17.671 19.292 1.00 74.69 84 TYR A O 1
ATOM 656 N N . VAL A 1 85 ? -1.725 -15.802 19.976 1.00 68.25 85 VAL A N 1
ATOM 657 C CA . VAL A 1 85 ? -0.871 -15.594 18.790 1.00 68.25 85 VAL A CA 1
ATOM 658 C C . VAL A 1 85 ? -0.160 -16.877 18.311 1.00 68.25 85 VAL A C 1
ATOM 660 O O . VAL A 1 85 ? 0.087 -17.052 17.121 1.00 68.25 85 VAL A O 1
ATOM 663 N N . SER A 1 86 ? 0.140 -17.806 19.222 1.00 60.38 86 SER A N 1
ATOM 664 C CA . SER A 1 86 ? 0.823 -19.076 18.947 1.00 60.38 86 SER A CA 1
ATOM 665 C C . SER A 1 86 ? -0.083 -20.235 18.499 1.00 60.38 86 SER A C 1
ATOM 667 O O . SER A 1 86 ? 0.428 -21.314 18.196 1.00 60.38 86 SER A O 1
ATOM 669 N N . ASN A 1 87 ? -1.408 -20.064 18.464 1.00 67.19 87 ASN A N 1
ATOM 670 C CA . ASN A 1 87 ? -2.355 -21.155 18.221 1.00 67.19 87 ASN A CA 1
ATOM 671 C C . ASN A 1 87 ? -2.818 -21.215 16.757 1.00 67.19 87 ASN A C 1
ATOM 673 O O . ASN A 1 87 ? -3.143 -20.194 16.166 1.00 67.19 87 ASN A O 1
ATOM 677 N N . GLN A 1 88 ? -2.934 -22.410 16.170 1.00 59.88 88 GLN A N 1
ATOM 678 C CA . GLN A 1 88 ? -3.210 -22.604 14.732 1.00 59.88 88 GLN A CA 1
ATOM 679 C C . GLN A 1 88 ? -4.536 -21.989 14.224 1.00 59.88 88 GLN A C 1
ATOM 681 O O . GLN A 1 88 ? -4.733 -21.875 13.018 1.00 59.88 88 GLN A O 1
ATOM 686 N N . SER A 1 89 ? -5.443 -21.561 15.109 1.00 71.56 89 SER A N 1
ATOM 687 C CA . SER A 1 89 ? -6.730 -20.939 14.766 1.00 71.56 89 SER A CA 1
ATOM 688 C C . SER A 1 89 ? -6.680 -19.426 14.500 1.00 71.56 89 SER A C 1
ATOM 690 O O . SER A 1 89 ? -7.728 -18.834 14.226 1.00 71.56 89 SER A O 1
ATOM 692 N N . TRP A 1 90 ? -5.512 -18.775 14.582 1.00 77.69 90 TRP A N 1
ATOM 693 C CA . TRP A 1 90 ? -5.413 -17.310 14.490 1.00 77.69 90 TRP A CA 1
ATOM 694 C C . TRP A 1 90 ? -5.897 -16.760 13.125 1.00 77.69 90 TRP A C 1
ATOM 696 O O . TRP A 1 90 ? -6.430 -15.655 13.071 1.00 77.69 90 TRP A O 1
ATOM 706 N N . THR A 1 91 ? -5.847 -17.535 12.029 1.00 73.62 91 THR A N 1
ATOM 707 C CA . THR A 1 91 ? -6.377 -17.105 10.713 1.00 73.62 91 THR A CA 1
ATOM 708 C C . THR A 1 91 ? -7.879 -16.816 10.751 1.00 73.62 91 THR A C 1
ATOM 710 O O . THR A 1 91 ? -8.330 -15.794 10.234 1.00 73.62 91 THR A O 1
ATOM 713 N N . ASN A 1 92 ? -8.654 -17.684 11.407 1.00 76.25 92 ASN A N 1
ATOM 714 C CA . ASN A 1 92 ? -10.100 -17.504 11.548 1.00 76.25 92 ASN A CA 1
ATOM 715 C C . ASN A 1 92 ? -10.414 -16.296 12.439 1.00 76.25 92 ASN A C 1
ATOM 717 O O . ASN A 1 92 ? -11.355 -15.554 12.164 1.00 76.25 92 ASN A O 1
ATOM 721 N N . GLN A 1 93 ? -9.599 -16.063 13.473 1.00 81.75 93 GLN A N 1
ATOM 722 C CA . GLN A 1 93 ? -9.730 -14.895 14.348 1.00 81.75 93 GLN A CA 1
ATOM 723 C C . GLN A 1 93 ? -9.444 -13.591 13.594 1.00 81.75 93 GLN A C 1
ATOM 725 O O . GLN A 1 93 ? -10.207 -12.638 13.735 1.00 81.75 93 GLN A O 1
ATOM 730 N N . LEU A 1 94 ? -8.424 -13.557 12.726 1.00 80.94 94 LEU A N 1
ATOM 731 C CA . LEU A 1 94 ? -8.173 -12.400 11.862 1.00 80.94 94 LEU A CA 1
ATOM 732 C C . LEU A 1 94 ? -9.344 -12.133 10.911 1.00 80.94 94 LEU A C 1
ATOM 734 O O . LEU A 1 94 ? -9.764 -10.987 10.767 1.00 80.94 94 LEU A O 1
ATOM 738 N N . GLN A 1 95 ? -9.896 -13.167 10.271 1.00 77.25 95 GLN A N 1
ATOM 739 C CA . GLN A 1 95 ? -11.047 -13.003 9.375 1.00 77.25 95 GLN A CA 1
ATOM 740 C C . GLN A 1 95 ? -12.288 -12.485 10.118 1.00 77.25 95 GLN A C 1
ATOM 742 O O . GLN A 1 95 ? -12.977 -11.582 9.630 1.00 77.25 95 GLN A O 1
ATOM 747 N N . ALA A 1 96 ? -12.550 -13.013 11.317 1.00 79.88 96 ALA A N 1
ATOM 748 C CA . ALA A 1 96 ? -13.645 -12.567 12.171 1.00 79.88 96 ALA A CA 1
ATOM 749 C C . ALA A 1 96 ? -13.467 -11.106 12.618 1.00 79.88 96 ALA A C 1
ATOM 751 O O . ALA A 1 96 ? -14.420 -10.324 12.544 1.00 79.88 96 ALA A O 1
ATOM 752 N N . LEU A 1 97 ? -12.248 -10.708 13.006 1.00 83.06 97 LEU A N 1
ATOM 753 C CA . LEU A 1 97 ? -11.927 -9.327 13.375 1.00 83.06 97 LEU A CA 1
ATOM 754 C C . LEU A 1 97 ? -12.191 -8.367 12.206 1.00 83.06 97 LEU A C 1
ATOM 756 O O . LEU A 1 97 ? -12.894 -7.373 12.374 1.00 83.06 97 LEU A O 1
ATOM 760 N N . GLY A 1 98 ? -11.691 -8.700 11.010 1.00 78.50 98 GLY A N 1
ATOM 761 C CA . GLY A 1 98 ? -11.889 -7.887 9.806 1.00 78.50 98 GLY A CA 1
ATOM 762 C C . GLY A 1 98 ? -13.366 -7.724 9.437 1.00 78.50 98 GLY A C 1
ATOM 763 O O . GLY A 1 98 ? -13.830 -6.613 9.192 1.00 78.50 98 GLY A O 1
ATOM 764 N N . THR A 1 99 ? -14.139 -8.813 9.481 1.00 77.81 99 THR A N 1
ATOM 765 C CA . THR A 1 99 ? -15.590 -8.776 9.213 1.00 77.81 99 THR A CA 1
ATOM 766 C C . THR A 1 99 ? -16.331 -7.907 10.233 1.00 77.81 99 THR A C 1
ATOM 768 O O . THR A 1 99 ? -17.226 -7.133 9.879 1.00 77.81 99 THR A O 1
ATOM 771 N N . THR A 1 100 ? -15.938 -7.990 11.505 1.00 80.06 100 THR A N 1
ATOM 772 C CA . THR A 1 100 ? -16.546 -7.205 12.586 1.00 80.06 100 THR A CA 1
ATOM 773 C C . THR A 1 100 ? -16.239 -5.715 12.429 1.00 80.06 100 THR A C 1
ATOM 775 O O . THR A 1 100 ? -17.155 -4.897 12.505 1.00 80.06 100 THR A O 1
ATOM 778 N N . ALA A 1 101 ? -14.985 -5.351 12.135 1.00 80.81 101 ALA A N 1
ATOM 779 C CA . ALA A 1 101 ? -14.581 -3.963 11.898 1.00 80.81 101 ALA A CA 1
ATOM 780 C C . ALA A 1 101 ? -15.321 -3.345 10.698 1.00 80.81 101 ALA A C 1
ATOM 782 O O . ALA A 1 101 ? -15.851 -2.237 10.795 1.00 80.81 101 ALA A O 1
ATOM 783 N N . LEU A 1 102 ? -15.444 -4.090 9.594 1.00 75.88 102 LEU A N 1
ATOM 784 C CA . LEU A 1 102 ? -16.236 -3.686 8.429 1.00 75.88 102 LEU A CA 1
ATOM 785 C C . LEU A 1 102 ? -17.709 -3.451 8.767 1.00 75.88 102 LEU A C 1
ATOM 787 O O . LEU A 1 102 ? -18.297 -2.451 8.352 1.00 75.88 102 LEU A O 1
ATOM 791 N N . THR A 1 103 ? -18.299 -4.343 9.561 1.00 78.81 103 THR A N 1
ATOM 792 C CA . THR A 1 103 ? -19.691 -4.208 9.999 1.00 78.81 103 THR A CA 1
ATOM 793 C C . THR A 1 103 ? -19.870 -2.960 10.864 1.00 78.81 103 THR A C 1
ATOM 795 O O . THR A 1 103 ? -20.775 -2.168 10.605 1.00 78.81 103 THR A O 1
ATOM 798 N N . ILE A 1 104 ? -18.975 -2.717 11.829 1.00 78.44 104 ILE A N 1
ATOM 799 C CA . ILE A 1 104 ? -18.988 -1.505 12.668 1.00 78.44 104 ILE A CA 1
ATOM 800 C C . ILE A 1 104 ? -18.902 -0.244 11.801 1.00 78.44 104 ILE A C 1
ATOM 802 O O . ILE A 1 104 ? -19.687 0.685 11.990 1.00 78.44 104 ILE A O 1
ATOM 806 N N . ASN A 1 105 ? -18.005 -0.237 10.816 1.00 77.12 105 ASN A N 1
ATOM 807 C CA . ASN A 1 105 ? -17.857 0.863 9.871 1.00 77.12 105 ASN A CA 1
ATOM 808 C C . ASN A 1 105 ? -19.125 1.101 9.047 1.00 77.12 105 ASN A C 1
ATOM 810 O O . ASN A 1 105 ? -19.528 2.247 8.874 1.00 77.12 105 ASN A O 1
ATOM 814 N N . SER A 1 106 ? -19.797 0.043 8.589 1.00 74.50 106 SER A N 1
ATOM 815 C CA . SER A 1 106 ? -21.058 0.162 7.844 1.00 74.50 106 SER A CA 1
ATOM 816 C C . SER A 1 106 ? -22.198 0.739 8.694 1.00 74.50 106 SER A C 1
ATOM 818 O O . SER A 1 106 ? -22.973 1.575 8.219 1.00 74.50 106 SER A O 1
ATOM 820 N N . VAL A 1 107 ? -22.266 0.356 9.974 1.00 76.06 107 VAL A N 1
ATOM 821 C CA . VAL A 1 107 ? -23.242 0.883 10.936 1.00 76.06 107 VAL A CA 1
ATOM 822 C C . VAL A 1 107 ? -22.961 2.363 11.191 1.00 76.06 107 VAL A C 1
ATOM 824 O O . VAL A 1 107 ? -23.865 3.190 11.071 1.00 76.06 107 VAL A O 1
ATOM 827 N N . ALA A 1 108 ? -21.705 2.715 11.466 1.00 74.62 108 ALA A N 1
ATOM 828 C CA . ALA A 1 108 ? -21.288 4.095 11.688 1.00 74.62 108 ALA A CA 1
ATOM 829 C C . ALA A 1 108 ? -21.516 4.971 10.442 1.00 74.62 108 ALA A C 1
ATOM 831 O O . ALA A 1 108 ? -22.065 6.064 10.548 1.00 74.62 108 ALA A O 1
ATOM 832 N N . ALA A 1 109 ? -21.190 4.465 9.249 1.00 72.81 109 ALA A N 1
ATOM 833 C CA . ALA A 1 109 ? -21.417 5.133 7.969 1.00 72.81 109 ALA A CA 1
ATOM 834 C C . ALA A 1 109 ? -22.900 5.407 7.704 1.00 72.81 109 ALA A C 1
ATOM 836 O O . ALA A 1 109 ? -23.265 6.503 7.277 1.00 72.81 109 ALA A O 1
ATOM 837 N N . SER A 1 110 ? -23.758 4.430 7.995 1.00 70.75 110 SER A N 1
ATOM 838 C CA . SER A 1 110 ? -25.208 4.588 7.886 1.00 70.75 110 SER A CA 1
ATOM 839 C C . SER A 1 110 ? -25.707 5.665 8.853 1.00 70.75 110 SER A C 1
ATOM 841 O O . SER A 1 110 ? -26.455 6.553 8.447 1.00 70.75 110 SER A O 1
ATOM 843 N N . GLY A 1 111 ? -25.219 5.665 10.098 1.00 69.75 111 GLY A N 1
ATOM 844 C CA . GLY A 1 111 ? -25.488 6.730 11.067 1.00 69.75 111 GLY A CA 1
ATOM 845 C C . GLY A 1 111 ? -25.039 8.109 10.573 1.00 69.75 111 GLY A C 1
ATOM 846 O O . GLY A 1 111 ? -25.824 9.055 10.584 1.00 69.75 111 GLY A O 1
ATOM 847 N N . ALA A 1 112 ? -23.813 8.222 10.062 1.00 69.25 112 ALA A N 1
ATOM 848 C CA . ALA A 1 112 ? -23.284 9.461 9.500 1.00 69.25 112 ALA A CA 1
ATOM 849 C C . ALA A 1 112 ? -24.109 9.946 8.293 1.00 69.25 112 ALA A C 1
ATOM 851 O O . ALA A 1 112 ? -24.424 11.128 8.201 1.00 69.25 112 ALA A O 1
ATOM 852 N N . SER A 1 113 ? -24.545 9.053 7.402 1.00 67.81 113 SER A N 1
ATOM 853 C CA . SER A 1 113 ? -25.357 9.426 6.231 1.00 67.81 113 SER A CA 1
ATOM 854 C C . SER A 1 113 ? -26.695 10.086 6.589 1.00 67.81 113 SER A C 1
ATOM 856 O O . SER A 1 113 ? -27.180 10.932 5.844 1.00 67.81 113 SER A O 1
ATOM 858 N N . LEU A 1 114 ? -27.263 9.741 7.748 1.00 67.00 114 LEU A N 1
ATOM 859 C CA . LEU A 1 114 ? -28.489 10.346 8.273 1.00 67.00 114 LEU A CA 1
ATOM 860 C C . LEU A 1 114 ? -28.243 11.690 8.970 1.00 67.00 114 LEU A C 1
ATOM 862 O O . LEU A 1 114 ? -29.190 12.414 9.266 1.00 67.00 114 LEU A O 1
ATOM 866 N N . SER A 1 115 ? -26.984 12.001 9.259 1.00 66.44 115 SER A N 1
ATOM 867 C CA . SER A 1 115 ? -26.595 13.067 10.183 1.00 66.44 115 SER A CA 1
ATOM 868 C C . SER A 1 115 ? -25.926 14.241 9.490 1.00 66.44 115 SER A C 1
ATOM 870 O O . SER A 1 115 ? -26.059 15.377 9.937 1.00 66.44 115 SER A O 1
ATOM 872 N N . TYR A 1 116 ? -25.231 13.980 8.383 1.00 65.00 116 TYR A N 1
ATOM 873 C CA . TYR A 1 116 ? -24.611 15.014 7.568 1.00 65.00 116 TYR A CA 1
ATOM 874 C C . TYR A 1 116 ? -25.557 15.442 6.432 1.00 65.00 116 TYR A C 1
ATOM 876 O O . TYR A 1 116 ? -26.210 14.592 5.821 1.00 65.00 116 TYR A O 1
ATOM 884 N N . PRO A 1 117 ? -25.628 16.746 6.101 1.00 64.56 117 PRO A N 1
ATOM 885 C CA . PRO A 1 117 ? -26.408 17.230 4.968 1.00 64.56 117 PRO A CA 1
ATOM 886 C C . PRO A 1 117 ? -25.964 16.601 3.635 1.00 64.56 117 PRO A C 1
ATOM 888 O O . PRO A 1 117 ? -24.773 16.323 3.453 1.00 64.56 117 PRO A O 1
ATOM 891 N N . PRO A 1 118 ? -26.871 16.455 2.650 1.00 57.78 118 PRO A N 1
ATOM 892 C CA . PRO A 1 118 ? -26.513 16.002 1.308 1.00 57.78 118 PRO A CA 1
ATOM 893 C C . PRO A 1 118 ? -25.363 16.833 0.718 1.00 57.78 118 PRO A C 1
ATOM 895 O O . PRO A 1 118 ? -25.433 18.059 0.670 1.00 57.78 118 PRO A O 1
ATOM 898 N N . GLY A 1 119 ? -24.296 16.161 0.276 1.00 58.62 119 GLY A N 1
ATOM 899 C CA . GLY A 1 119 ? -23.093 16.800 -0.280 1.00 58.62 119 GLY A CA 1
ATOM 900 C C . GLY A 1 119 ? -21.948 17.015 0.718 1.00 58.62 119 GLY A C 1
ATOM 901 O O . GLY A 1 119 ? -20.819 17.224 0.281 1.00 58.62 119 GLY A O 1
ATOM 902 N N . TYR A 1 120 ? -22.189 16.873 2.025 1.00 63.50 120 TYR A N 1
ATOM 903 C CA . TYR A 1 120 ? -21.141 16.852 3.048 1.00 63.50 120 TYR A CA 1
ATOM 904 C C . TYR A 1 120 ? -20.891 15.414 3.501 1.00 63.50 120 TYR A C 1
ATOM 906 O O . TYR A 1 120 ? -21.780 14.748 4.023 1.00 63.50 120 TYR A O 1
ATOM 914 N N . ARG A 1 121 ? -19.670 14.916 3.289 1.00 63.94 121 ARG A N 1
ATOM 915 C CA . ARG A 1 121 ? -19.236 13.609 3.798 1.00 63.94 121 ARG A CA 1
ATOM 916 C C . ARG A 1 121 ? -18.160 13.823 4.850 1.00 63.94 121 ARG A C 1
ATOM 918 O O . ARG A 1 121 ? -17.216 14.570 4.608 1.00 63.94 121 ARG A O 1
ATOM 925 N N . SER A 1 122 ? -18.309 13.151 5.990 1.00 67.50 122 SER A N 1
ATOM 926 C CA . SER A 1 122 ? -17.237 13.016 6.979 1.00 67.50 122 SER A CA 1
ATOM 927 C C . SER A 1 122 ? -15.950 12.553 6.290 1.00 67.50 122 SER A C 1
ATOM 929 O O . SER A 1 122 ? -15.978 11.658 5.438 1.00 67.50 122 SER A O 1
ATOM 931 N N . GLN A 1 123 ? -14.818 13.150 6.658 1.00 68.06 123 GLN A N 1
ATOM 932 C CA . GLN A 1 123 ? -13.524 12.739 6.126 1.00 68.06 123 GLN A CA 1
ATOM 933 C C . GLN A 1 123 ? -13.196 11.306 6.568 1.00 68.06 123 GLN A C 1
ATOM 935 O O . GLN A 1 123 ? -12.707 10.522 5.757 1.00 68.06 123 GLN A O 1
ATOM 940 N N . ALA A 1 124 ? -13.561 10.923 7.796 1.00 67.62 124 ALA A N 1
ATOM 941 C CA . ALA A 1 124 ? -13.426 9.554 8.288 1.00 67.62 124 ALA A CA 1
ATOM 942 C C . ALA A 1 124 ? -14.252 8.544 7.464 1.00 67.62 124 ALA A C 1
ATOM 944 O O . ALA A 1 124 ? -13.758 7.465 7.138 1.00 67.62 124 ALA A O 1
ATOM 945 N N . LEU A 1 125 ? -15.465 8.913 7.030 1.00 65.56 125 LEU A N 1
ATOM 946 C CA . LEU A 1 125 ? -16.291 8.070 6.150 1.00 65.56 125 LEU A CA 1
ATOM 947 C C . LEU A 1 125 ? -15.625 7.811 4.787 1.00 65.56 125 LEU A C 1
ATOM 949 O O . LEU A 1 125 ? -15.717 6.713 4.238 1.00 65.56 125 LEU A O 1
ATOM 953 N N . VAL A 1 126 ? -14.955 8.819 4.228 1.00 70.00 126 VAL A N 1
ATOM 954 C CA . VAL A 1 126 ? -14.206 8.682 2.970 1.00 70.00 126 VAL A CA 1
ATOM 955 C C . VAL A 1 126 ? -13.002 7.748 3.156 1.00 70.00 126 VAL A C 1
ATOM 957 O O . VAL A 1 126 ? -12.752 6.911 2.291 1.00 70.00 126 VAL A O 1
ATOM 960 N N . GLN A 1 127 ? -12.304 7.833 4.293 1.00 68.31 127 GLN A N 1
ATOM 961 C CA . GLN A 1 127 ? -11.134 6.994 4.583 1.00 68.31 127 GLN A CA 1
ATOM 962 C C . GLN A 1 127 ? -11.472 5.502 4.685 1.00 68.31 127 GLN A C 1
ATOM 964 O O . GLN A 1 127 ? -10.752 4.687 4.115 1.00 68.31 127 GLN A O 1
ATOM 969 N N . VAL A 1 128 ? -12.588 5.135 5.324 1.00 66.56 128 VAL A N 1
ATOM 970 C CA . VAL A 1 128 ? -13.024 3.728 5.433 1.00 66.56 128 VAL A CA 1
ATOM 971 C C . VAL A 1 128 ? -13.136 3.056 4.061 1.00 66.56 128 VAL A C 1
ATOM 973 O O . VAL A 1 128 ? -12.592 1.971 3.854 1.00 66.56 128 VAL A O 1
ATOM 976 N N . ASN A 1 129 ? -13.829 3.700 3.119 1.00 65.50 129 ASN A N 1
ATOM 977 C CA . ASN A 1 129 ? -14.030 3.145 1.779 1.00 65.50 129 ASN A CA 1
ATOM 978 C C . ASN A 1 129 ? -12.714 3.074 0.997 1.00 65.50 129 ASN A C 1
ATOM 980 O O . ASN A 1 129 ? -12.458 2.089 0.307 1.00 65.50 129 ASN A O 1
ATOM 984 N N . LEU A 1 130 ? -11.861 4.091 1.154 1.00 70.81 130 LEU A N 1
ATOM 985 C CA . LEU A 1 130 ? -10.548 4.123 0.520 1.00 70.81 130 LEU A CA 1
ATOM 986 C C . LEU A 1 130 ? -9.649 2.982 1.000 1.00 70.81 130 LEU A C 1
ATOM 988 O O . LEU A 1 130 ? -8.917 2.431 0.185 1.00 70.81 130 LEU A O 1
ATOM 992 N N . ILE A 1 131 ? -9.687 2.607 2.283 1.00 73.75 131 ILE A N 1
ATOM 993 C CA . ILE A 1 131 ? -8.860 1.511 2.812 1.00 73.75 131 ILE A CA 1
ATOM 994 C C . ILE A 1 131 ? -9.182 0.199 2.082 1.00 73.75 131 ILE A C 1
ATOM 996 O O . ILE A 1 131 ? -8.283 -0.430 1.532 1.00 73.75 131 ILE A O 1
ATOM 1000 N N . GLU A 1 132 ? -10.450 -0.210 2.007 1.00 69.12 132 GLU A N 1
ATOM 1001 C CA . GLU A 1 132 ? -10.826 -1.467 1.335 1.00 69.12 132 GLU A CA 1
ATOM 1002 C C . GLU A 1 132 ? -10.481 -1.486 -0.156 1.00 69.12 132 GLU A C 1
ATOM 1004 O O . GLU A 1 132 ? -9.938 -2.474 -0.667 1.00 69.12 132 GLU A O 1
ATOM 1009 N N . GLU A 1 133 ? -10.753 -0.378 -0.843 1.00 72.38 133 GLU A N 1
ATOM 1010 C CA . GLU A 1 133 ? -10.420 -0.219 -2.254 1.00 72.38 133 GLU A CA 1
ATOM 1011 C C . GLU A 1 133 ? -8.907 -0.345 -2.477 1.00 72.38 133 GLU A C 1
ATOM 1013 O O . GLU A 1 133 ? -8.468 -1.125 -3.324 1.00 72.38 133 GLU A O 1
ATOM 1018 N N . ARG A 1 134 ? -8.104 0.334 -1.650 1.00 75.06 134 ARG A N 1
ATOM 1019 C CA . ARG A 1 134 ? -6.638 0.301 -1.719 1.00 75.06 134 ARG A CA 1
ATOM 1020 C C . ARG A 1 134 ? -6.088 -1.097 -1.476 1.00 75.06 134 ARG A C 1
ATOM 1022 O O . ARG A 1 134 ? -5.259 -1.557 -2.249 1.00 75.06 134 ARG A O 1
ATOM 1029 N N . TYR A 1 135 ? -6.547 -1.815 -0.451 1.00 75.56 135 TYR A N 1
ATOM 1030 C CA . TYR A 1 135 ? -6.052 -3.176 -0.200 1.00 75.56 135 TYR A CA 1
ATOM 1031 C C . TYR A 1 135 ? -6.440 -4.162 -1.312 1.00 75.56 135 TYR A C 1
ATOM 1033 O O . TYR A 1 135 ? -5.641 -5.034 -1.659 1.00 75.56 135 TYR A O 1
ATOM 1041 N N . SER A 1 136 ? -7.629 -4.011 -1.900 1.00 73.31 136 SER A N 1
ATOM 1042 C CA . SER A 1 136 ? -8.063 -4.838 -3.033 1.00 73.31 136 SER A CA 1
ATOM 1043 C C . SER A 1 136 ? -7.229 -4.560 -4.289 1.00 73.31 136 SER A C 1
ATOM 1045 O O . SER A 1 136 ? -6.768 -5.497 -4.942 1.00 73.31 136 SER A O 1
ATOM 1047 N N . GLN A 1 137 ? -6.972 -3.282 -4.588 1.00 81.44 137 GLN A N 1
ATOM 1048 C CA . GLN A 1 137 ? -6.094 -2.861 -5.685 1.00 81.44 137 GLN A CA 1
ATOM 1049 C C . GLN A 1 137 ? -4.670 -3.392 -5.498 1.00 81.44 137 GLN A C 1
ATOM 1051 O O . GLN A 1 137 ? -4.135 -4.022 -6.409 1.00 81.44 137 GLN A O 1
ATOM 1056 N N . ARG A 1 138 ? -4.093 -3.260 -4.296 1.00 84.75 138 ARG A N 1
ATOM 1057 C CA . ARG A 1 138 ? -2.752 -3.782 -3.989 1.00 84.75 138 ARG A CA 1
ATOM 1058 C C . ARG A 1 138 ? -2.621 -5.276 -4.258 1.00 84.75 138 ARG A C 1
ATOM 1060 O O . ARG A 1 138 ? -1.619 -5.716 -4.809 1.00 84.75 138 ARG A O 1
ATOM 1067 N N . SER A 1 139 ? -3.630 -6.070 -3.893 1.00 83.12 139 SER A N 1
ATOM 1068 C CA . SER A 1 139 ? -3.601 -7.514 -4.149 1.00 83.12 139 SER A CA 1
ATOM 1069 C C . SER A 1 139 ? -3.590 -7.828 -5.650 1.00 83.12 139 SER A C 1
ATOM 1071 O O . SER A 1 139 ? -2.838 -8.701 -6.081 1.00 83.12 139 SER A O 1
ATOM 1073 N N . ALA A 1 140 ? -4.366 -7.090 -6.450 1.00 86.88 140 ALA A N 1
ATOM 1074 C CA . ALA A 1 140 ? -4.369 -7.238 -7.904 1.00 86.88 140 ALA A CA 1
ATOM 1075 C C . ALA A 1 140 ? -3.030 -6.815 -8.536 1.00 86.88 140 ALA A C 1
ATOM 1077 O O . ALA A 1 140 ? -2.526 -7.502 -9.425 1.00 86.88 140 ALA A O 1
ATOM 1078 N N . ILE A 1 141 ? -2.429 -5.720 -8.056 1.00 91.00 141 ILE A N 1
ATOM 1079 C CA . ILE A 1 141 ? -1.104 -5.252 -8.489 1.00 91.00 141 ILE A CA 1
ATOM 1080 C C . ILE A 1 141 ? -0.042 -6.297 -8.156 1.00 91.00 141 ILE A C 1
ATOM 1082 O O . ILE A 1 141 ? 0.678 -6.733 -9.050 1.00 91.00 141 ILE A O 1
ATOM 1086 N N . SER A 1 142 ? 0.003 -6.753 -6.903 1.00 90.94 142 SER A N 1
ATOM 1087 C CA . SER A 1 142 ? 0.935 -7.779 -6.431 1.00 90.94 142 SER A CA 1
ATOM 1088 C C . SER A 1 142 ? 0.897 -9.018 -7.332 1.00 90.94 142 SER A C 1
ATOM 1090 O O . SER A 1 142 ? 1.928 -9.426 -7.867 1.00 90.94 142 SER A O 1
ATOM 1092 N N . GLN A 1 143 ? -0.294 -9.550 -7.635 1.00 90.12 143 GLN A N 1
ATOM 1093 C CA . GLN A 1 143 ? -0.451 -10.698 -8.539 1.00 90.12 143 GLN A CA 1
ATOM 1094 C C . GLN A 1 143 ? 0.113 -10.451 -9.946 1.00 90.12 143 GLN A C 1
ATOM 1096 O O . GLN A 1 143 ? 0.785 -11.325 -10.497 1.00 90.12 143 GLN A O 1
ATOM 1101 N N . LYS A 1 144 ? -0.126 -9.268 -10.530 1.00 92.50 144 LYS A N 1
ATOM 1102 C CA . LYS A 1 144 ? 0.442 -8.898 -11.838 1.00 92.50 144 LYS A CA 1
ATOM 1103 C C . LYS A 1 144 ? 1.970 -8.809 -11.782 1.00 92.50 144 LYS A C 1
ATOM 1105 O O . LYS A 1 144 ? 2.634 -9.280 -12.699 1.00 92.50 144 LYS A O 1
ATOM 1110 N N . LEU A 1 145 ? 2.532 -8.256 -10.706 1.00 93.25 145 LEU A N 1
ATOM 1111 C CA . LEU A 1 145 ? 3.983 -8.167 -10.518 1.00 93.25 145 LEU A CA 1
ATOM 1112 C C . LEU A 1 145 ? 4.621 -9.550 -10.367 1.00 93.25 145 LEU A C 1
ATOM 1114 O O . LEU A 1 145 ? 5.626 -9.814 -11.020 1.00 93.25 145 LEU A O 1
ATOM 1118 N N . TYR A 1 146 ? 4.003 -10.454 -9.600 1.00 91.62 146 TYR A N 1
ATOM 1119 C CA . TYR A 1 146 ? 4.431 -11.853 -9.491 1.00 91.62 146 TYR A CA 1
ATOM 1120 C C . TYR A 1 146 ? 4.444 -12.583 -10.840 1.00 91.62 146 TYR A C 1
ATOM 1122 O O . TYR A 1 146 ? 5.299 -13.440 -11.058 1.00 91.62 146 TYR A O 1
ATOM 1130 N N . ALA A 1 147 ? 3.515 -12.249 -11.741 1.00 92.44 147 ALA A N 1
ATOM 1131 C CA . ALA A 1 147 ? 3.468 -12.818 -13.086 1.00 92.44 147 ALA A CA 1
ATOM 1132 C C . ALA A 1 147 ? 4.593 -12.298 -14.002 1.00 92.44 147 ALA A C 1
ATOM 1134 O O . ALA A 1 147 ? 4.985 -13.002 -14.931 1.00 92.44 147 ALA A O 1
ATOM 1135 N N . ILE A 1 148 ? 5.112 -11.092 -13.746 1.00 91.31 148 ILE A N 1
ATOM 1136 C CA . ILE A 1 148 ? 6.272 -10.530 -14.455 1.00 91.31 148 ILE A CA 1
ATOM 1137 C C . ILE A 1 148 ? 7.569 -11.130 -13.899 1.00 91.31 148 ILE A C 1
ATOM 1139 O O . ILE A 1 148 ? 8.389 -11.646 -14.655 1.00 91.31 148 ILE A O 1
ATOM 1143 N N . ASP A 1 149 ? 7.756 -11.053 -12.581 1.00 90.31 149 ASP A N 1
ATOM 1144 C CA . ASP A 1 149 ? 8.934 -11.544 -11.870 1.00 90.31 149 ASP A CA 1
ATOM 1145 C C . ASP A 1 149 ? 8.571 -11.802 -10.398 1.00 90.31 149 ASP A C 1
ATOM 1147 O O . ASP A 1 149 ? 8.090 -10.918 -9.685 1.00 90.31 149 ASP A O 1
ATOM 1151 N N . GLN A 1 150 ? 8.840 -13.014 -9.908 1.00 90.31 150 GLN A N 1
ATOM 1152 C CA . GLN A 1 150 ? 8.504 -13.401 -8.537 1.00 90.31 150 GLN A CA 1
ATOM 1153 C C . GLN A 1 150 ? 9.152 -12.493 -7.479 1.00 90.31 150 GLN A C 1
ATOM 1155 O O . GLN A 1 150 ? 8.525 -12.179 -6.467 1.00 90.31 150 GLN A O 1
ATOM 1160 N N . SER A 1 151 ? 10.393 -12.058 -7.702 1.00 90.56 151 SER A N 1
ATOM 1161 C CA . SER A 1 151 ? 11.103 -11.168 -6.778 1.00 90.56 151 SER A CA 1
ATOM 1162 C C . SER A 1 151 ? 10.548 -9.741 -6.797 1.00 90.56 151 SER A C 1
ATOM 1164 O O . SER A 1 151 ? 10.611 -9.054 -5.783 1.00 90.56 151 SER A O 1
ATOM 1166 N N . LEU A 1 152 ? 9.953 -9.310 -7.914 1.00 89.56 152 LEU A N 1
ATOM 1167 C CA . LEU A 1 152 ? 9.310 -8.001 -8.038 1.00 89.56 152 LEU A CA 1
ATOM 1168 C C . LEU A 1 152 ? 8.017 -7.934 -7.214 1.00 89.56 152 LEU A C 1
ATOM 1170 O O . LEU A 1 152 ? 7.794 -6.962 -6.493 1.00 89.56 152 LEU A O 1
ATOM 1174 N N . GLY A 1 153 ? 7.197 -8.991 -7.270 1.00 88.31 153 GLY A N 1
ATOM 1175 C CA . GLY A 1 153 ? 6.024 -9.131 -6.400 1.00 88.31 153 GLY A CA 1
ATOM 1176 C C . GLY A 1 153 ? 6.405 -9.154 -4.915 1.00 88.31 153 GLY A C 1
ATOM 1177 O O . GLY A 1 153 ? 5.789 -8.465 -4.105 1.00 88.31 153 GLY A O 1
ATOM 1178 N N . GLN A 1 154 ? 7.488 -9.860 -4.564 1.00 87.94 154 GLN A N 1
ATOM 1179 C CA . GLN A 1 154 ? 8.008 -9.883 -3.192 1.00 87.94 154 GLN A CA 1
ATOM 1180 C C . GLN A 1 154 ? 8.481 -8.506 -2.713 1.00 87.94 154 GLN A C 1
ATOM 1182 O O . GLN A 1 154 ? 8.164 -8.123 -1.592 1.00 87.94 154 GLN A O 1
ATOM 1187 N N . GLU A 1 155 ? 9.226 -7.748 -3.524 1.00 89.38 155 GLU A N 1
ATOM 1188 C CA . GLU A 1 155 ? 9.666 -6.389 -3.165 1.00 89.38 155 GLU A CA 1
ATOM 1189 C C . GLU A 1 155 ? 8.486 -5.441 -2.939 1.00 89.38 155 GLU A C 1
ATOM 1191 O O . GLU A 1 155 ? 8.493 -4.673 -1.974 1.00 89.38 155 GLU A O 1
ATOM 1196 N N . TYR A 1 156 ? 7.454 -5.533 -3.780 1.00 90.75 156 TYR A N 1
ATOM 1197 C CA . TYR A 1 156 ? 6.229 -4.752 -3.639 1.00 90.75 156 TYR A CA 1
ATOM 1198 C C . TYR A 1 156 ? 5.469 -5.088 -2.348 1.00 90.75 156 TYR A C 1
ATOM 1200 O O . TYR A 1 156 ? 5.123 -4.187 -1.579 1.00 90.75 156 TYR A O 1
ATOM 1208 N N . ASP A 1 157 ? 5.265 -6.374 -2.059 1.00 88.19 157 ASP A N 1
ATOM 1209 C CA . ASP A 1 157 ? 4.616 -6.806 -0.819 1.00 88.19 157 ASP A CA 1
ATOM 1210 C C . ASP A 1 157 ? 5.449 -6.404 0.407 1.00 88.19 157 ASP A C 1
ATOM 1212 O O . ASP A 1 157 ? 4.907 -5.904 1.394 1.00 88.19 157 ASP A O 1
ATOM 1216 N N . ASN A 1 158 ? 6.776 -6.546 0.334 1.00 85.75 158 ASN A N 1
ATOM 1217 C CA . ASN A 1 158 ? 7.695 -6.160 1.403 1.00 85.75 158 ASN A CA 1
ATOM 1218 C C . ASN A 1 158 ? 7.666 -4.653 1.673 1.00 85.75 158 ASN A C 1
ATOM 1220 O O . ASN A 1 158 ? 7.765 -4.251 2.834 1.00 85.75 158 ASN A O 1
ATOM 1224 N N . ALA A 1 159 ? 7.499 -3.813 0.645 1.00 87.25 159 ALA A N 1
ATOM 1225 C CA . ALA A 1 159 ? 7.349 -2.372 0.825 1.00 87.25 159 ALA A CA 1
ATOM 1226 C C . ALA A 1 159 ? 6.154 -2.065 1.740 1.00 87.25 159 ALA A C 1
ATOM 1228 O O . ALA A 1 159 ? 6.291 -1.351 2.735 1.00 87.25 159 ALA A O 1
ATOM 1229 N N . TRP A 1 160 ? 5.003 -2.681 1.465 1.00 83.62 160 TRP A N 1
ATOM 1230 C CA . TRP A 1 160 ? 3.808 -2.529 2.291 1.00 83.62 160 TRP A CA 1
ATOM 1231 C C . TRP A 1 160 ? 3.939 -3.191 3.666 1.00 83.62 160 TRP A C 1
ATOM 1233 O O . TRP A 1 160 ? 3.521 -2.602 4.659 1.00 83.62 160 TRP A O 1
ATOM 1243 N N . GLN A 1 161 ? 4.553 -4.373 3.770 1.00 79.94 161 GLN A N 1
ATOM 1244 C CA . GLN A 1 161 ? 4.796 -5.024 5.065 1.00 79.94 161 GLN A CA 1
ATOM 1245 C C . GLN A 1 161 ? 5.662 -4.157 5.979 1.00 79.94 161 GLN A C 1
ATOM 1247 O O . GLN A 1 161 ? 5.342 -3.996 7.155 1.00 79.94 161 GLN A O 1
ATOM 1252 N N . THR A 1 162 ? 6.725 -3.564 5.437 1.00 78.44 162 THR A N 1
ATOM 1253 C CA . THR A 1 162 ? 7.708 -2.779 6.194 1.00 78.44 162 THR A CA 1
ATOM 1254 C C . THR A 1 162 ? 7.084 -1.540 6.839 1.00 78.44 162 THR A C 1
ATOM 1256 O O . THR A 1 162 ? 7.477 -1.175 7.945 1.00 78.44 162 THR A O 1
ATOM 1259 N N . LEU A 1 163 ? 6.066 -0.940 6.205 1.00 75.12 163 LEU A N 1
ATOM 1260 C CA . LEU A 1 163 ? 5.289 0.164 6.784 1.00 75.12 163 LEU A CA 1
ATOM 1261 C C . LEU A 1 163 ? 4.602 -0.249 8.096 1.00 75.12 163 LEU A C 1
ATOM 1263 O O . LEU A 1 163 ? 4.452 0.555 9.014 1.00 75.12 163 LEU A O 1
ATOM 1267 N N . HIS A 1 164 ? 4.165 -1.504 8.169 1.00 72.06 164 HIS A N 1
ATOM 1268 C CA . HIS A 1 164 ? 3.386 -2.035 9.282 1.00 72.06 164 HIS A CA 1
ATOM 1269 C C . HIS A 1 164 ? 4.234 -2.845 10.277 1.00 72.06 164 HIS A C 1
ATOM 1271 O O . HIS A 1 164 ? 3.731 -3.221 11.335 1.00 72.06 164 HIS A O 1
ATOM 1277 N N . GLN A 1 165 ? 5.513 -3.094 9.986 1.00 69.75 165 GLN A N 1
ATOM 1278 C CA . GLN A 1 165 ? 6.442 -3.810 10.864 1.00 69.75 165 GLN A CA 1
ATOM 1279 C C . GLN A 1 165 ? 7.257 -2.856 11.745 1.00 69.75 165 GLN A C 1
ATOM 1281 O O . GLN A 1 165 ? 7.611 -1.746 11.353 1.00 69.75 165 GLN A O 1
ATOM 1286 N N . ALA A 1 166 ? 7.625 -3.329 12.940 1.00 56.62 166 ALA A N 1
ATOM 1287 C CA . ALA A 1 166 ? 8.589 -2.654 13.804 1.00 56.62 166 ALA A CA 1
ATOM 1288 C C . ALA A 1 166 ? 10.012 -2.836 13.242 1.00 56.62 166 ALA A C 1
ATOM 1290 O O . ALA A 1 166 ? 10.771 -3.693 13.690 1.00 56.62 166 ALA A O 1
ATOM 1291 N N . THR A 1 167 ? 10.353 -2.062 12.214 1.00 63.78 167 THR A N 1
ATOM 1292 C CA . THR A 1 167 ? 11.684 -2.052 11.592 1.00 63.78 167 THR A CA 1
ATOM 1293 C C . THR A 1 167 ? 12.518 -0.882 12.121 1.00 63.78 167 THR A C 1
ATOM 1295 O O . THR A 1 167 ? 11.999 0.025 12.769 1.00 63.78 167 THR A O 1
ATOM 1298 N N . GLN A 1 168 ? 13.833 -0.900 11.873 1.00 64.06 168 GLN A N 1
ATOM 1299 C CA . GLN A 1 168 ? 14.717 0.209 12.264 1.00 64.06 168 GLN A CA 1
ATOM 1300 C C . GLN A 1 168 ? 14.411 1.507 11.495 1.00 64.06 168 GLN A C 1
ATOM 1302 O O . GLN A 1 168 ? 14.711 2.588 11.995 1.00 64.06 168 GLN A O 1
ATOM 1307 N N . ASP A 1 169 ? 13.810 1.403 10.303 1.00 70.25 169 ASP A N 1
ATOM 1308 C CA . ASP A 1 169 ? 13.427 2.546 9.470 1.00 70.25 169 ASP A CA 1
ATOM 1309 C C . ASP A 1 169 ? 12.097 2.276 8.727 1.00 70.25 169 ASP A C 1
ATOM 1311 O O . ASP A 1 169 ? 12.089 1.986 7.523 1.00 70.25 169 ASP A O 1
ATOM 1315 N N . PRO A 1 170 ? 10.955 2.351 9.440 1.00 68.06 170 PRO A N 1
ATOM 1316 C CA . PRO A 1 170 ? 9.635 2.013 8.902 1.00 68.06 170 PRO A CA 1
ATOM 1317 C C . PRO A 1 170 ? 9.100 3.065 7.926 1.00 68.06 170 PRO A C 1
ATOM 1319 O O . PRO A 1 170 ? 8.045 2.867 7.332 1.00 68.06 170 PRO A O 1
ATOM 1322 N N . THR A 1 171 ? 9.799 4.192 7.761 1.00 73.06 171 THR A N 1
ATOM 1323 C CA . THR A 1 171 ? 9.412 5.247 6.822 1.00 73.06 171 THR A CA 1
ATOM 1324 C C . THR A 1 171 ? 10.245 5.183 5.551 1.00 73.06 171 THR A C 1
ATOM 1326 O O . THR A 1 171 ? 9.687 5.161 4.458 1.00 73.06 171 THR A O 1
ATOM 1329 N N . ARG A 1 172 ? 11.576 5.065 5.636 1.00 75.25 172 ARG A N 1
ATOM 1330 C CA . ARG A 1 172 ? 12.419 5.096 4.430 1.00 75.25 172 ARG A CA 1
ATOM 1331 C C . ARG A 1 172 ? 12.494 3.769 3.699 1.00 75.25 172 ARG A C 1
ATOM 1333 O O . ARG A 1 172 ? 12.539 3.764 2.469 1.00 75.25 172 ARG A O 1
ATOM 1340 N N . SER A 1 173 ? 12.516 2.657 4.430 1.00 79.81 173 SER A N 1
ATOM 1341 C CA . SER A 1 173 ? 12.663 1.335 3.822 1.00 79.81 173 SER A CA 1
ATOM 1342 C C . SER A 1 173 ? 11.509 0.984 2.863 1.00 79.81 173 SER A C 1
ATOM 1344 O O . SER A 1 173 ? 11.809 0.607 1.727 1.00 79.81 173 SER A O 1
ATOM 1346 N N . PRO A 1 174 ? 10.222 1.226 3.200 1.00 83.06 174 PRO A N 1
ATOM 1347 C CA . PRO A 1 174 ? 9.115 1.045 2.256 1.00 83.06 174 PRO A CA 1
ATOM 1348 C C . PRO A 1 174 ? 9.275 1.847 0.964 1.00 83.06 174 PRO A C 1
ATOM 1350 O O . PRO A 1 174 ? 9.018 1.349 -0.129 1.00 83.06 174 PRO A O 1
ATOM 1353 N N . MET A 1 175 ? 9.720 3.100 1.079 1.00 80.69 175 MET A N 1
ATOM 1354 C CA . MET A 1 175 ? 9.851 4.001 -0.067 1.00 80.69 175 MET A CA 1
ATOM 1355 C C . MET A 1 175 ? 10.957 3.540 -1.014 1.00 80.69 175 MET A C 1
ATOM 1357 O O . MET A 1 175 ? 10.803 3.613 -2.231 1.00 80.69 175 MET A O 1
ATOM 1361 N N . PHE A 1 176 ? 12.072 3.064 -0.455 1.00 82.62 176 PHE A N 1
ATOM 1362 C CA . PHE A 1 176 ? 13.173 2.514 -1.235 1.00 82.62 176 PHE A CA 1
ATOM 1363 C C . PHE A 1 176 ? 12.739 1.265 -2.006 1.00 82.62 176 PHE A C 1
ATOM 1365 O O . PHE A 1 176 ? 12.972 1.190 -3.209 1.00 82.62 176 PHE A O 1
ATOM 1372 N N . LEU A 1 177 ? 12.058 0.330 -1.334 1.00 87.62 177 LEU A N 1
ATOM 1373 C CA . LEU A 1 177 ? 11.543 -0.888 -1.962 1.00 87.62 177 LEU A CA 1
ATOM 1374 C C . LEU A 1 177 ? 10.569 -0.559 -3.098 1.00 87.62 177 LEU A C 1
ATOM 1376 O O . LEU A 1 177 ? 10.713 -1.066 -4.205 1.00 87.62 177 LEU A O 1
ATOM 1380 N N . MET A 1 178 ? 9.631 0.359 -2.864 1.00 88.38 178 MET A N 1
ATOM 1381 C CA . MET A 1 178 ? 8.649 0.737 -3.878 1.00 88.38 178 MET A CA 1
ATOM 1382 C C . MET A 1 178 ? 9.283 1.447 -5.087 1.00 88.38 178 MET A C 1
ATOM 1384 O O . MET A 1 178 ? 8.867 1.244 -6.226 1.00 88.38 178 MET A O 1
ATOM 1388 N N . ARG A 1 179 ? 10.341 2.234 -4.862 1.00 84.50 179 ARG A N 1
ATOM 1389 C CA . ARG A 1 179 ? 11.131 2.831 -5.945 1.00 84.50 179 ARG A CA 1
ATOM 1390 C C . ARG A 1 179 ? 11.880 1.778 -6.759 1.00 84.50 179 ARG A C 1
ATOM 1392 O O . ARG A 1 179 ? 12.034 1.936 -7.967 1.00 84.50 179 ARG A O 1
ATOM 1399 N N . GLU A 1 180 ? 12.370 0.726 -6.116 1.00 88.00 180 GLU A N 1
ATOM 1400 C CA . GLU A 1 180 ? 13.040 -0.364 -6.819 1.00 88.00 180 GLU A CA 1
ATOM 1401 C C . GLU A 1 180 ? 12.054 -1.146 -7.697 1.00 88.00 180 GLU A C 1
ATOM 1403 O O . GLU A 1 180 ? 12.360 -1.413 -8.860 1.00 88.00 180 GLU A O 1
ATOM 1408 N N . VAL A 1 181 ? 10.831 -1.386 -7.206 1.00 90.94 181 VAL A N 1
ATOM 1409 C CA . VAL A 1 181 ? 9.738 -1.965 -8.005 1.00 90.94 181 VAL A CA 1
ATOM 1410 C C . VAL A 1 181 ? 9.456 -1.116 -9.245 1.00 90.94 181 VAL A C 1
ATOM 1412 O O . VAL A 1 181 ? 9.448 -1.632 -10.363 1.00 90.94 181 VAL A O 1
ATOM 1415 N N . GLU A 1 182 ? 9.285 0.197 -9.071 1.00 89.00 182 GLU A N 1
ATOM 1416 C CA . GLU A 1 182 ? 9.095 1.136 -10.181 1.00 89.00 182 GLU A CA 1
ATOM 1417 C C . GLU A 1 182 ? 10.262 1.062 -11.176 1.00 89.00 182 GLU A C 1
ATOM 1419 O O . GLU A 1 182 ? 10.053 0.872 -12.374 1.00 89.00 182 GLU A O 1
ATOM 1424 N N . ARG A 1 183 ? 11.504 1.161 -10.691 1.00 88.38 183 ARG A N 1
ATOM 1425 C CA . ARG A 1 183 ? 12.712 1.131 -11.524 1.00 88.38 183 ARG A CA 1
ATOM 1426 C C . ARG A 1 183 ? 12.766 -0.130 -12.387 1.00 88.38 183 ARG A C 1
ATOM 1428 O O . ARG A 1 183 ? 13.072 -0.035 -13.576 1.00 88.38 183 ARG A O 1
ATOM 1435 N N . ARG A 1 184 ? 12.470 -1.290 -11.799 1.00 90.50 184 ARG A N 1
ATOM 1436 C CA . ARG A 1 184 ? 12.469 -2.587 -12.486 1.00 90.50 184 ARG A CA 1
ATOM 1437 C C . ARG A 1 184 ? 11.324 -2.712 -13.490 1.00 90.50 184 ARG A C 1
ATOM 1439 O O . ARG A 1 184 ? 11.534 -3.266 -14.565 1.00 90.50 184 ARG A O 1
ATOM 1446 N N . LEU A 1 185 ? 10.151 -2.146 -13.204 1.00 90.38 185 LEU A N 1
ATOM 1447 C CA . LEU A 1 185 ? 9.063 -2.056 -14.185 1.00 90.38 185 LEU A CA 1
ATOM 1448 C C . LEU A 1 185 ? 9.425 -1.153 -15.363 1.00 90.38 185 LEU A C 1
ATOM 1450 O O . LEU A 1 185 ? 9.151 -1.503 -16.509 1.00 90.38 185 LEU A O 1
ATOM 1454 N N . LEU A 1 186 ? 10.073 -0.014 -15.106 1.00 88.06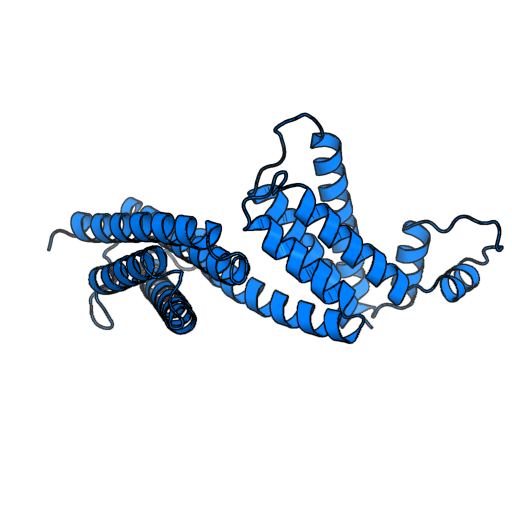 186 LEU A N 1
ATOM 1455 C CA . LEU A 1 186 ? 10.570 0.849 -16.175 1.00 88.06 186 LEU A CA 1
ATOM 1456 C C . LEU A 1 186 ? 11.600 0.110 -17.039 1.00 88.06 186 LEU A C 1
ATOM 1458 O O . LEU A 1 186 ? 11.559 0.253 -18.253 1.00 88.06 186 LEU A O 1
ATOM 1462 N N . ASP A 1 187 ? 12.489 -0.697 -16.451 1.00 89.19 187 ASP A N 1
ATOM 1463 C CA . ASP A 1 187 ? 13.432 -1.540 -17.209 1.00 89.19 187 ASP A CA 1
ATOM 1464 C C . ASP A 1 187 ? 12.723 -2.607 -18.049 1.00 89.19 187 ASP A C 1
ATOM 1466 O O . ASP A 1 187 ? 13.133 -2.879 -19.178 1.00 89.19 187 ASP A O 1
ATOM 1470 N N . TYR A 1 188 ? 11.652 -3.193 -17.511 1.00 90.94 188 TYR A N 1
ATOM 1471 C CA . TYR A 1 188 ? 10.849 -4.196 -18.201 1.00 90.94 188 TYR A CA 1
ATOM 1472 C C . TYR A 1 188 ? 10.131 -3.613 -19.428 1.00 90.94 188 TYR A C 1
ATOM 1474 O O . TYR A 1 188 ? 10.217 -4.171 -20.521 1.00 90.94 188 TYR A O 1
ATOM 1482 N N . PHE A 1 189 ? 9.459 -2.467 -19.272 1.00 90.44 189 PHE A N 1
ATOM 1483 C CA . PHE A 1 189 ? 8.709 -1.823 -20.358 1.00 90.44 189 PHE A CA 1
ATOM 1484 C C . PHE A 1 189 ? 9.574 -0.961 -21.284 1.00 90.44 189 PHE A C 1
ATOM 1486 O O . PHE A 1 189 ? 9.186 -0.693 -22.421 1.00 90.44 189 PHE A O 1
ATOM 1493 N N . ALA A 1 190 ? 10.756 -0.544 -20.832 1.00 91.62 190 ALA A N 1
ATOM 1494 C CA . ALA A 1 190 ? 11.737 0.181 -21.628 1.00 91.62 190 ALA A CA 1
ATOM 1495 C C . ALA A 1 190 ? 13.086 -0.559 -21.657 1.00 91.62 190 ALA A C 1
ATOM 1497 O O . ALA A 1 190 ? 14.059 -0.090 -21.057 1.00 91.62 190 ALA A O 1
ATOM 1498 N N . PRO A 1 191 ? 13.181 -1.698 -22.373 1.00 92.19 191 PRO A N 1
ATOM 1499 C CA . PRO A 1 191 ? 14.435 -2.421 -22.503 1.00 92.19 191 PRO A CA 1
ATOM 1500 C C . PRO A 1 191 ? 15.525 -1.538 -23.112 1.00 92.19 191 PRO A C 1
ATOM 1502 O O . PRO A 1 191 ? 15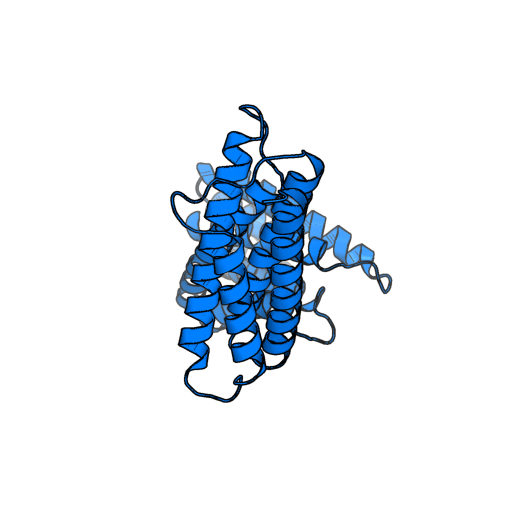.288 -0.771 -24.047 1.00 92.19 191 PRO A O 1
ATOM 1505 N N . GLU A 1 192 ? 16.752 -1.687 -22.619 1.00 89.75 192 GLU A N 1
ATOM 1506 C CA . GLU A 1 192 ? 17.902 -0.877 -23.035 1.00 89.75 192 GLU A CA 1
ATOM 1507 C C . GLU A 1 192 ? 18.127 -0.875 -24.557 1.00 89.75 192 GLU A C 1
ATOM 1509 O O . GLU A 1 192 ? 18.433 0.169 -25.135 1.00 89.75 192 GLU A O 1
ATOM 1514 N N . ILE A 1 193 ? 17.927 -2.017 -25.215 1.00 90.81 193 ILE A N 1
ATOM 1515 C CA . ILE A 1 193 ? 18.077 -2.154 -26.670 1.00 90.81 193 ILE A CA 1
ATOM 1516 C C . ILE A 1 193 ? 17.097 -1.230 -27.410 1.00 90.81 193 ILE A C 1
ATOM 1518 O O . ILE A 1 193 ? 17.504 -0.490 -28.310 1.00 90.81 193 ILE A O 1
ATOM 1522 N N . GLU A 1 194 ? 15.828 -1.226 -27.001 1.00 92.75 194 GLU A N 1
ATOM 1523 C CA . GLU A 1 194 ? 14.791 -0.395 -27.618 1.00 92.75 194 GLU A CA 1
ATOM 1524 C C . GLU A 1 194 ? 15.008 1.089 -27.314 1.00 92.75 194 GLU A C 1
ATOM 1526 O O . GLU A 1 194 ? 14.883 1.934 -28.201 1.00 92.75 194 GLU A O 1
ATOM 1531 N N . LEU A 1 195 ? 15.436 1.415 -26.090 1.00 92.62 195 LEU A N 1
ATOM 1532 C CA . LEU A 1 195 ? 15.769 2.786 -25.702 1.00 92.62 195 LEU A CA 1
ATOM 1533 C C . LEU A 1 195 ? 16.894 3.375 -26.539 1.00 92.62 195 LEU A C 1
ATOM 1535 O O . LEU A 1 195 ? 16.789 4.510 -27.008 1.00 92.62 195 LEU A O 1
ATOM 1539 N N . ARG A 1 196 ? 17.977 2.614 -26.716 1.00 91.81 196 ARG A N 1
ATOM 1540 C CA . ARG A 1 196 ? 19.122 3.065 -27.508 1.00 91.81 196 ARG A CA 1
ATOM 1541 C C . ARG A 1 196 ? 18.721 3.283 -28.957 1.00 91.81 196 ARG A C 1
ATOM 1543 O O . ARG A 1 196 ? 19.104 4.293 -29.536 1.00 91.81 196 ARG A O 1
ATOM 1550 N N . LYS A 1 197 ? 17.896 2.396 -29.515 1.00 92.19 197 LYS A N 1
ATOM 1551 C CA . LYS A 1 197 ? 17.359 2.541 -30.871 1.00 92.19 197 LYS A CA 1
ATOM 1552 C C . LYS A 1 197 ? 16.475 3.783 -31.009 1.00 92.19 197 LYS A C 1
ATOM 1554 O O . LYS A 1 197 ? 16.684 4.566 -31.930 1.00 92.19 197 LYS A O 1
ATOM 1559 N N . TYR A 1 198 ? 15.524 3.983 -30.098 1.00 93.25 198 TYR A N 1
ATOM 1560 C CA . TYR A 1 198 ? 14.588 5.109 -30.140 1.00 93.25 198 TYR A CA 1
ATOM 1561 C C . TYR A 1 198 ? 15.294 6.467 -30.026 1.00 93.25 198 TYR A C 1
ATOM 1563 O O . TYR A 1 198 ? 15.000 7.386 -30.785 1.00 93.25 198 TYR A O 1
ATOM 1571 N N . HIS A 1 199 ? 16.269 6.579 -29.121 1.00 92.69 199 HIS A N 1
ATOM 1572 C CA . HIS A 1 199 ? 17.028 7.816 -28.894 1.00 92.69 199 HIS A CA 1
ATOM 1573 C C . HIS A 1 199 ? 18.291 7.936 -29.760 1.00 92.69 199 HIS A C 1
ATOM 1575 O O . HIS A 1 199 ? 19.019 8.916 -29.636 1.00 92.69 199 HIS A O 1
ATOM 1581 N N . SER A 1 200 ? 18.562 6.960 -30.635 1.00 93.25 200 SER A N 1
ATOM 1582 C CA . SER A 1 200 ? 19.787 6.895 -31.452 1.00 93.25 200 SER A CA 1
ATOM 1583 C C . SER A 1 200 ? 21.082 6.986 -30.626 1.00 93.25 200 SER A C 1
ATOM 1585 O O . SER A 1 200 ? 22.051 7.622 -31.036 1.00 93.25 200 SER A O 1
ATOM 1587 N N . LEU A 1 201 ? 21.091 6.355 -29.448 1.00 90.38 201 LEU A N 1
ATOM 1588 C CA . LEU A 1 201 ? 22.220 6.356 -28.517 1.00 90.38 201 LEU A CA 1
ATOM 1589 C C . LEU A 1 201 ? 23.269 5.320 -28.922 1.00 90.38 201 LEU A C 1
ATOM 1591 O O . LEU A 1 201 ? 22.944 4.170 -29.233 1.00 90.38 201 LEU A O 1
ATOM 1595 N N . VAL A 1 202 ? 24.541 5.691 -28.824 1.00 88.25 202 VAL A N 1
ATOM 1596 C CA . VAL A 1 202 ? 25.663 4.761 -28.999 1.00 88.25 202 VAL A CA 1
ATOM 1597 C C . VAL A 1 202 ? 25.941 3.997 -27.694 1.00 88.25 202 VAL A C 1
ATOM 1599 O O . VAL A 1 202 ? 25.534 4.449 -26.624 1.00 88.25 202 VAL A O 1
ATOM 1602 N N . PRO A 1 203 ? 26.634 2.838 -27.715 1.00 85.88 203 PRO A N 1
ATOM 1603 C CA . PRO A 1 203 ? 26.850 2.021 -26.511 1.00 85.88 203 PRO A CA 1
ATOM 1604 C C . PRO A 1 203 ? 27.516 2.751 -25.333 1.00 85.88 203 PRO A C 1
ATOM 1606 O O . PRO A 1 203 ? 27.241 2.428 -24.181 1.00 85.88 203 PRO A O 1
ATOM 1609 N N . SER A 1 204 ? 28.355 3.755 -25.604 1.00 87.06 204 SER A N 1
ATOM 1610 C CA . SER A 1 204 ? 29.006 4.579 -24.576 1.00 87.06 204 SER A CA 1
ATOM 1611 C C . SER A 1 204 ? 28.067 5.564 -23.878 1.00 87.06 204 SER A C 1
ATOM 1613 O O . SER A 1 204 ? 28.422 6.097 -22.827 1.00 87.06 204 SER A O 1
ATOM 1615 N N . ASP A 1 205 ? 26.888 5.829 -24.444 1.00 89.38 205 ASP A N 1
ATOM 1616 C CA . ASP A 1 205 ? 25.964 6.809 -23.889 1.00 89.38 205 ASP A CA 1
ATOM 1617 C C . ASP A 1 205 ? 25.289 6.278 -22.629 1.00 89.38 205 ASP A C 1
ATOM 1619 O O . ASP A 1 205 ? 24.812 5.136 -22.567 1.00 89.38 205 ASP A O 1
ATOM 1623 N N . LYS A 1 206 ? 25.202 7.154 -21.624 1.00 91.00 206 LYS A N 1
ATOM 1624 C CA . LYS A 1 206 ? 24.511 6.879 -20.368 1.00 91.00 206 LYS A CA 1
ATOM 1625 C C . LYS A 1 206 ? 23.000 6.990 -20.564 1.00 91.00 206 LYS A C 1
ATOM 1627 O O . LYS A 1 206 ? 22.477 8.056 -20.887 1.00 91.00 206 LYS A O 1
ATOM 1632 N N . ILE A 1 207 ? 22.281 5.911 -20.269 1.00 87.38 207 ILE A N 1
ATOM 1633 C CA . ILE A 1 207 ? 20.818 5.928 -20.221 1.00 87.38 207 ILE A CA 1
ATOM 1634 C C . ILE A 1 207 ? 20.362 6.582 -18.916 1.00 87.38 207 ILE A C 1
ATOM 1636 O O . ILE A 1 207 ? 20.810 6.225 -17.827 1.00 87.38 207 ILE A O 1
ATOM 1640 N N . THR A 1 208 ? 19.471 7.564 -19.028 1.00 87.88 208 THR A N 1
ATOM 1641 C CA . THR A 1 208 ? 18.885 8.277 -17.890 1.00 87.88 208 THR A CA 1
ATOM 1642 C C . THR A 1 208 ? 17.434 7.849 -17.683 1.00 87.88 208 THR A C 1
ATOM 1644 O O . THR A 1 208 ? 16.806 7.314 -18.596 1.00 87.88 208 THR A O 1
ATOM 1647 N N . GLY A 1 209 ? 16.869 8.122 -16.502 1.00 82.94 209 GLY A N 1
ATOM 1648 C CA . GLY A 1 209 ? 15.433 7.923 -16.263 1.00 82.94 209 GLY A CA 1
ATOM 1649 C C . GLY A 1 209 ? 14.566 8.701 -17.259 1.00 82.94 209 GLY A C 1
ATOM 1650 O O . GLY A 1 209 ? 13.581 8.173 -17.757 1.00 82.94 209 GLY A O 1
ATOM 1651 N N . ARG A 1 210 ? 15.005 9.901 -17.661 1.00 87.06 210 ARG A N 1
ATOM 1652 C CA . ARG A 1 210 ? 14.322 10.704 -18.680 1.00 87.06 210 ARG A CA 1
ATOM 1653 C C . ARG A 1 210 ? 14.228 9.986 -20.027 1.00 87.06 210 ARG A C 1
ATOM 1655 O O . ARG A 1 210 ? 13.157 9.980 -20.616 1.00 87.06 210 ARG A O 1
ATOM 1662 N N . HIS A 1 211 ? 15.295 9.313 -20.472 1.00 91.44 211 HIS A N 1
ATOM 1663 C CA . HIS A 1 211 ? 15.238 8.511 -21.701 1.00 91.44 211 HIS A CA 1
ATOM 1664 C C . HIS A 1 211 ? 14.156 7.424 -21.618 1.00 91.44 211 HIS A C 1
ATOM 1666 O O . HIS A 1 211 ? 13.439 7.207 -22.594 1.00 91.44 211 HIS A O 1
ATOM 1672 N N . LYS A 1 212 ? 14.011 6.781 -20.449 1.00 89.81 212 LYS A N 1
ATOM 1673 C CA . LYS A 1 212 ? 12.979 5.763 -20.200 1.00 89.81 212 LYS A CA 1
ATOM 1674 C C . LYS A 1 212 ? 11.580 6.353 -20.285 1.00 89.81 212 LYS A C 1
ATOM 1676 O O . LYS A 1 212 ? 10.761 5.851 -21.043 1.00 89.81 212 LYS A O 1
ATOM 1681 N N . VAL A 1 213 ? 11.332 7.448 -19.571 1.00 88.81 213 VAL A N 1
ATOM 1682 C CA . VAL A 1 213 ? 10.032 8.136 -19.560 1.00 88.81 213 VAL A CA 1
ATOM 1683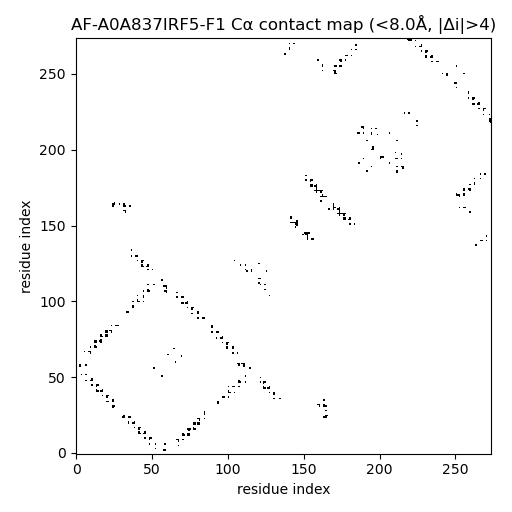 C C . VAL A 1 213 ? 9.649 8.630 -20.958 1.00 88.81 213 VAL A C 1
ATOM 1685 O O . VAL A 1 213 ? 8.519 8.415 -21.395 1.00 88.81 213 VAL A O 1
ATOM 1688 N N . ASP A 1 214 ? 10.593 9.223 -21.692 1.00 89.75 214 ASP A N 1
ATOM 1689 C CA . ASP A 1 214 ? 10.360 9.727 -23.050 1.00 89.75 214 ASP A CA 1
ATOM 1690 C C . ASP A 1 214 ? 10.027 8.598 -24.039 1.00 89.75 214 ASP A C 1
ATOM 1692 O O . ASP A 1 214 ? 9.164 8.766 -24.902 1.00 89.75 214 ASP A O 1
ATOM 1696 N N . TYR A 1 215 ? 10.673 7.436 -23.902 1.00 92.25 215 TYR A N 1
ATOM 1697 C CA . TYR A 1 215 ? 10.349 6.253 -24.699 1.00 92.25 215 TYR A CA 1
ATOM 1698 C C . TYR A 1 215 ? 8.991 5.665 -24.319 1.00 92.25 215 TYR A C 1
ATOM 1700 O O . TYR A 1 215 ? 8.164 5.441 -25.200 1.00 92.25 215 TYR A O 1
ATOM 1708 N N . LEU A 1 216 ? 8.713 5.484 -23.024 1.00 90.38 216 LEU A N 1
ATOM 1709 C CA . LEU A 1 216 ? 7.430 4.959 -22.547 1.00 90.38 216 LEU A CA 1
ATOM 1710 C C . LEU A 1 216 ? 6.264 5.823 -23.021 1.00 90.38 216 LEU A C 1
ATOM 1712 O O . LEU A 1 216 ? 5.263 5.291 -23.488 1.00 90.38 216 LEU A O 1
ATOM 1716 N N . LYS A 1 217 ? 6.419 7.151 -23.016 1.00 88.62 217 LYS A N 1
ATOM 1717 C CA . LYS A 1 217 ? 5.431 8.077 -23.582 1.00 88.62 217 LYS A CA 1
ATOM 1718 C C . LYS A 1 217 ? 5.079 7.752 -25.039 1.00 88.62 217 LYS A C 1
ATOM 1720 O O . LYS A 1 217 ? 3.940 7.968 -25.439 1.00 88.62 217 LYS A O 1
ATOM 1725 N N . SER A 1 218 ? 6.031 7.256 -25.828 1.00 88.81 218 SER A N 1
ATOM 1726 C CA . SER A 1 218 ? 5.808 6.927 -27.241 1.00 88.81 218 SER A CA 1
ATOM 1727 C C . SER A 1 218 ? 5.049 5.615 -27.458 1.00 88.81 218 SER A C 1
ATOM 1729 O O . SER A 1 218 ? 4.388 5.470 -28.484 1.00 88.81 218 SER A O 1
ATOM 1731 N N . ILE A 1 219 ? 5.115 4.686 -26.498 1.00 89.50 219 ILE A N 1
ATOM 1732 C CA . ILE A 1 219 ? 4.538 3.340 -26.624 1.00 89.50 219 ILE A CA 1
ATOM 1733 C C . ILE A 1 219 ? 3.298 3.111 -25.748 1.00 89.50 219 ILE A C 1
ATOM 1735 O O . ILE A 1 219 ? 2.528 2.189 -26.002 1.00 89.50 219 ILE A O 1
ATOM 1739 N N . ILE A 1 220 ? 3.078 3.948 -24.734 1.00 90.25 220 ILE A N 1
ATOM 1740 C CA . ILE A 1 220 ? 1.923 3.865 -23.840 1.00 90.25 220 ILE A CA 1
ATOM 1741 C C . ILE A 1 220 ? 0.638 4.340 -24.546 1.00 90.25 220 ILE A C 1
ATOM 1743 O O . ILE A 1 220 ? 0.664 5.294 -25.336 1.00 90.25 220 ILE A O 1
ATOM 1747 N N . LYS A 1 221 ? -0.507 3.710 -24.235 1.00 87.44 221 LYS A N 1
ATOM 1748 C CA . LYS A 1 221 ? -1.826 4.078 -24.794 1.00 87.44 221 LYS A CA 1
ATOM 1749 C C . LYS A 1 221 ? -2.082 5.592 -24.656 1.00 87.44 221 LYS A C 1
ATOM 1751 O O . LYS A 1 221 ? -1.932 6.122 -23.551 1.00 87.44 221 LYS A O 1
ATOM 1756 N N . PRO A 1 222 ? -2.544 6.301 -25.711 1.00 84.81 222 PRO A N 1
ATOM 1757 C CA . PRO A 1 222 ? -2.773 7.750 -25.657 1.00 84.81 222 PRO A CA 1
ATOM 1758 C C . PRO A 1 222 ? -3.684 8.195 -24.507 1.00 84.81 222 PRO A C 1
ATOM 1760 O O . PRO A 1 222 ? -3.447 9.230 -23.892 1.00 84.81 222 PRO A O 1
ATOM 1763 N N . SER A 1 223 ? -4.684 7.378 -24.163 1.00 82.94 223 SER A N 1
ATOM 1764 C CA . SER A 1 223 ? -5.602 7.627 -23.047 1.00 82.94 223 SER A CA 1
ATOM 1765 C C . SER A 1 223 ? -4.931 7.603 -21.667 1.00 82.94 223 SER A C 1
ATOM 1767 O O . SER A 1 223 ? -5.471 8.180 -20.729 1.00 82.94 223 SER A O 1
ATOM 1769 N N . ALA A 1 224 ? -3.772 6.955 -21.527 1.00 83.56 224 ALA A N 1
ATOM 1770 C CA . ALA A 1 224 ? -3.033 6.831 -20.272 1.00 83.56 224 ALA A CA 1
ATOM 1771 C C . ALA A 1 224 ? -1.845 7.805 -20.162 1.00 83.56 224 ALA A C 1
ATOM 1773 O O . ALA A 1 224 ? -1.336 8.025 -19.064 1.00 83.56 224 ALA A O 1
ATOM 1774 N N . GLN A 1 225 ? -1.421 8.433 -21.268 1.00 85.19 225 GLN A N 1
ATOM 1775 C CA . GLN A 1 225 ? -0.229 9.294 -21.318 1.00 85.19 225 GLN A CA 1
ATOM 1776 C C . GLN A 1 225 ? -0.264 10.444 -20.306 1.00 85.19 225 GLN A C 1
ATOM 1778 O O . GLN A 1 225 ? 0.702 10.656 -19.574 1.00 85.19 225 GLN A O 1
ATOM 1783 N N . THR A 1 226 ? -1.367 11.194 -20.251 1.00 84.56 226 THR A N 1
ATOM 1784 C CA . THR A 1 226 ? -1.490 12.342 -19.339 1.00 84.56 226 THR A CA 1
ATOM 1785 C C . THR A 1 226 ? -1.440 11.906 -17.879 1.00 84.56 226 THR A C 1
ATOM 1787 O O . THR A 1 226 ? -0.743 12.530 -17.082 1.00 84.56 226 THR A O 1
ATOM 1790 N N . ALA A 1 227 ? -2.138 10.819 -17.538 1.00 83.06 227 ALA A N 1
ATOM 1791 C CA . ALA A 1 227 ? -2.119 10.265 -16.190 1.00 83.06 227 ALA A CA 1
ATOM 1792 C C . ALA 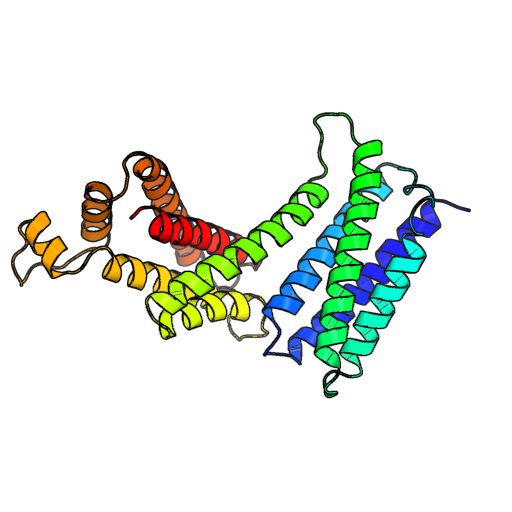A 1 227 ? -0.710 9.784 -15.817 1.00 83.06 227 ALA A C 1
ATOM 1794 O O . ALA A 1 227 ? -0.242 10.080 -14.725 1.00 83.06 227 ALA A O 1
ATOM 1795 N N . PHE A 1 228 ? -0.002 9.130 -16.740 1.00 85.56 228 PHE A N 1
ATOM 1796 C CA . PHE A 1 228 ? 1.343 8.609 -16.502 1.00 85.56 228 PHE A CA 1
ATOM 1797 C C . PHE A 1 228 ? 2.331 9.719 -16.171 1.00 85.56 228 PHE A C 1
ATOM 1799 O O . PHE A 1 228 ? 2.991 9.662 -15.137 1.00 85.56 228 PHE A O 1
ATOM 1806 N N . LEU A 1 229 ? 2.367 10.770 -16.989 1.00 85.81 229 LEU A N 1
ATOM 1807 C CA . LEU A 1 229 ? 3.265 11.902 -16.763 1.00 85.81 229 LEU A CA 1
ATOM 1808 C C . LEU A 1 229 ? 2.944 12.641 -15.457 1.00 85.81 229 LEU A C 1
ATOM 1810 O O . LEU A 1 229 ? 3.855 13.044 -14.739 1.00 85.81 229 LEU A O 1
ATOM 1814 N N . ALA A 1 230 ? 1.659 12.794 -15.124 1.00 79.69 230 ALA A N 1
ATOM 1815 C CA . ALA A 1 230 ? 1.256 13.422 -13.870 1.00 79.69 230 ALA A CA 1
ATOM 1816 C C . ALA A 1 230 ? 1.682 12.591 -12.647 1.00 79.69 230 ALA A C 1
ATOM 1818 O O . ALA A 1 230 ? 2.185 13.150 -11.672 1.00 79.69 230 ALA A O 1
ATOM 1819 N N . GLN A 1 231 ? 1.504 11.268 -12.704 1.00 80.12 231 GLN A N 1
ATOM 1820 C CA . GLN A 1 231 ? 1.840 10.351 -11.613 1.00 80.12 231 GLN A CA 1
ATOM 1821 C C . GLN A 1 231 ? 3.361 10.228 -11.420 1.00 80.12 231 GLN A C 1
ATOM 1823 O O . GLN A 1 231 ? 3.822 10.290 -10.281 1.00 80.12 231 GLN A O 1
ATOM 1828 N N . GLU A 1 232 ? 4.132 10.146 -12.510 1.00 84.31 232 GLU A N 1
ATOM 1829 C CA . GLU A 1 232 ? 5.605 10.133 -12.501 1.00 84.31 232 GLU A CA 1
ATOM 1830 C C . GLU A 1 232 ? 6.165 11.421 -11.887 1.00 84.31 232 GLU A C 1
ATOM 1832 O O . GLU A 1 232 ? 6.982 11.383 -10.961 1.00 84.31 232 GLU A O 1
ATOM 1837 N N . GLN A 1 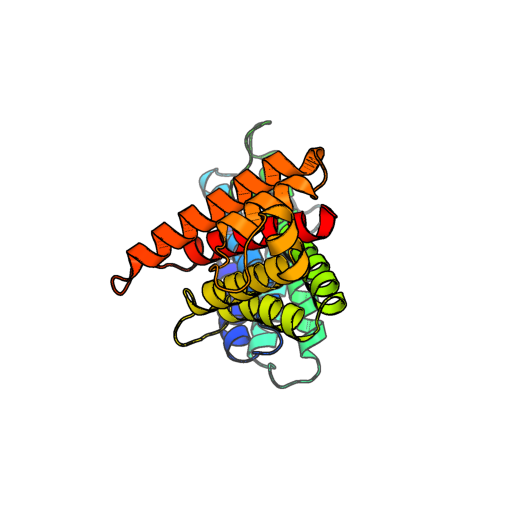233 ? 5.648 12.576 -12.316 1.00 83.81 233 GLN A N 1
ATOM 1838 C CA . GLN A 1 233 ? 6.099 13.859 -11.793 1.00 83.81 233 GLN A CA 1
ATOM 1839 C C . GLN A 1 233 ? 5.744 14.020 -10.311 1.00 83.81 233 GLN A C 1
ATOM 1841 O O . GLN A 1 233 ? 6.560 14.502 -9.522 1.00 83.81 233 GLN A O 1
ATOM 1846 N N . ALA A 1 234 ? 4.538 13.617 -9.911 1.00 74.88 234 ALA A N 1
ATOM 1847 C CA . ALA A 1 234 ? 4.120 13.655 -8.518 1.00 74.88 234 ALA A CA 1
ATOM 1848 C C . ALA A 1 234 ? 4.975 12.726 -7.641 1.00 74.88 234 ALA A C 1
ATOM 1850 O O . ALA A 1 234 ? 5.414 13.151 -6.571 1.00 74.88 234 ALA A O 1
ATOM 1851 N N . LEU A 1 235 ? 5.299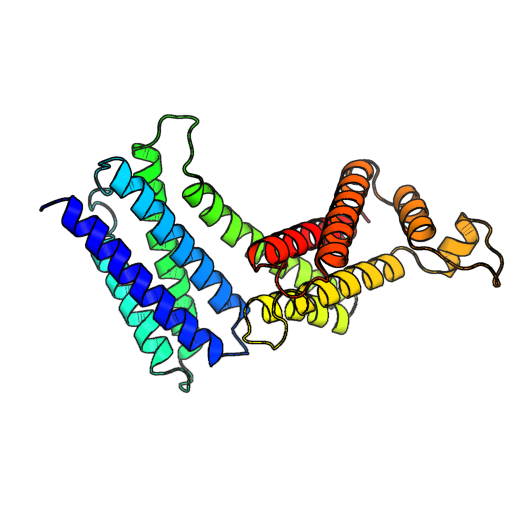 11.519 -8.109 1.00 77.19 235 LEU A N 1
ATOM 1852 C CA . LEU A 1 235 ? 6.174 10.597 -7.388 1.00 77.19 235 LEU A CA 1
ATOM 1853 C C . LEU A 1 235 ? 7.587 11.172 -7.213 1.00 77.19 235 LEU A C 1
ATOM 1855 O O . LEU A 1 235 ? 8.112 11.188 -6.098 1.00 77.19 235 LEU A O 1
ATOM 1859 N N . ASN A 1 236 ? 8.168 11.732 -8.278 1.00 79.88 236 ASN A N 1
ATOM 1860 C CA . ASN A 1 236 ? 9.468 12.405 -8.231 1.00 79.88 236 ASN A CA 1
ATOM 1861 C C . ASN A 1 236 ? 9.472 13.613 -7.286 1.00 79.88 236 ASN A C 1
ATOM 1863 O O . ASN A 1 236 ? 10.435 13.815 -6.545 1.00 79.88 236 ASN A O 1
ATOM 1867 N N . ASN A 1 237 ? 8.400 14.410 -7.286 1.00 76.12 237 ASN A N 1
ATOM 1868 C CA . ASN A 1 237 ? 8.258 15.555 -6.389 1.00 76.12 237 ASN A CA 1
ATOM 1869 C C . ASN A 1 237 ? 8.226 15.109 -4.928 1.00 76.12 237 ASN A C 1
ATOM 1871 O O . ASN A 1 237 ? 8.955 15.668 -4.106 1.00 76.12 237 ASN A O 1
ATOM 1875 N N . ILE A 1 238 ? 7.423 14.088 -4.608 1.00 69.38 238 ILE A N 1
ATOM 1876 C CA . ILE A 1 238 ? 7.375 13.528 -3.259 1.00 69.38 238 ILE A CA 1
ATOM 1877 C C . ILE A 1 238 ? 8.761 12.985 -2.902 1.00 69.38 238 ILE A C 1
ATOM 1879 O O . ILE A 1 238 ? 9.323 13.397 -1.895 1.00 69.38 238 ILE A O 1
ATOM 1883 N N . TYR A 1 239 ? 9.390 12.173 -3.752 1.00 70.50 239 TYR A N 1
ATOM 1884 C CA . TYR A 1 239 ? 10.726 11.640 -3.482 1.00 70.50 239 TYR A CA 1
ATOM 1885 C C . TYR A 1 239 ? 11.771 12.740 -3.235 1.00 70.50 239 TYR A C 1
ATOM 1887 O O . TYR A 1 239 ? 12.552 12.660 -2.289 1.00 70.50 239 TYR A O 1
ATOM 1895 N N . ALA A 1 240 ? 11.777 13.800 -4.045 1.00 73.19 240 ALA A N 1
ATOM 1896 C CA . ALA A 1 240 ? 12.685 14.929 -3.874 1.00 73.19 240 ALA A CA 1
ATOM 1897 C C . ALA A 1 240 ? 12.441 15.674 -2.551 1.00 73.19 240 ALA A C 1
ATOM 1899 O O . ALA A 1 240 ? 13.400 16.086 -1.895 1.00 73.19 240 ALA A O 1
ATOM 1900 N N . LEU A 1 241 ? 11.181 15.832 -2.135 1.00 66.69 241 LEU A N 1
ATOM 1901 C CA . LEU A 1 241 ? 10.826 16.403 -0.832 1.00 66.69 241 LEU A CA 1
ATOM 1902 C C . LEU A 1 241 ? 11.312 15.512 0.318 1.00 66.69 241 LEU A C 1
ATOM 1904 O O . LEU A 1 241 ? 11.909 16.010 1.271 1.00 66.69 241 LEU A O 1
ATOM 1908 N N . LEU A 1 242 ? 11.121 14.199 0.207 1.00 64.31 242 LEU A N 1
ATOM 1909 C CA . LEU A 1 242 ? 11.511 13.232 1.235 1.00 64.31 242 LEU A CA 1
ATOM 1910 C C . LEU A 1 242 ? 13.040 13.069 1.320 1.00 64.31 242 LEU A C 1
ATOM 1912 O O . LEU A 1 242 ? 13.590 12.952 2.412 1.00 64.31 242 LEU A O 1
ATOM 1916 N N . SER A 1 243 ? 13.746 13.152 0.189 1.00 64.94 243 SER A N 1
ATOM 1917 C CA . SER A 1 243 ? 15.213 13.147 0.135 1.00 64.94 243 SER A CA 1
ATOM 1918 C C . SER A 1 243 ? 15.819 14.430 0.720 1.00 64.94 243 SER A C 1
ATOM 1920 O O . SER A 1 243 ? 16.868 14.382 1.357 1.00 64.94 243 SER A O 1
ATOM 1922 N N . LYS A 1 244 ? 15.145 15.580 0.584 1.00 61.88 244 LYS A N 1
ATOM 1923 C CA . LYS A 1 244 ? 15.530 16.824 1.277 1.00 61.88 244 LYS A CA 1
ATOM 1924 C C . LYS A 1 244 ? 15.258 16.765 2.782 1.00 61.88 244 LYS A C 1
ATOM 1926 O O . LYS A 1 244 ? 16.017 17.346 3.550 1.00 61.88 244 LYS A O 1
ATOM 1931 N N . ALA A 1 245 ? 14.248 16.006 3.207 1.00 54.69 245 ALA A N 1
ATOM 1932 C CA . ALA A 1 245 ? 13.941 15.721 4.611 1.00 54.69 245 ALA A CA 1
ATOM 1933 C C . ALA A 1 245 ? 14.940 14.746 5.284 1.00 54.69 245 ALA A C 1
ATOM 1935 O O . ALA A 1 245 ? 14.655 14.201 6.347 1.00 54.69 245 ALA A O 1
ATOM 1936 N N . HIS A 1 246 ? 16.130 14.537 4.700 1.00 52.53 246 HIS A N 1
ATOM 1937 C CA . HIS A 1 246 ? 17.245 13.767 5.271 1.00 52.53 246 HIS A CA 1
ATOM 1938 C C . HIS A 1 246 ? 17.821 14.344 6.580 1.00 52.53 246 HIS A C 1
ATOM 1940 O O . HIS A 1 246 ? 18.709 13.732 7.175 1.00 52.53 246 HIS A O 1
ATOM 1946 N N . SER A 1 247 ? 17.305 15.469 7.081 1.00 50.94 247 SER A N 1
ATOM 1947 C CA . SER A 1 247 ? 17.480 15.833 8.486 1.00 50.94 247 SER A CA 1
ATOM 1948 C C . SER A 1 247 ? 16.843 14.754 9.382 1.00 50.94 247 SER A C 1
ATOM 1950 O O . SER A 1 247 ? 15.703 14.354 9.134 1.00 50.94 247 SER A O 1
ATOM 1952 N N . PRO A 1 248 ? 17.538 14.253 10.418 1.00 45.59 248 PRO A N 1
ATOM 1953 C CA . PRO A 1 248 ? 16.969 13.273 11.339 1.00 45.59 248 PRO A CA 1
ATOM 1954 C C . PRO A 1 248 ? 15.633 13.790 11.905 1.00 45.59 248 PRO A C 1
ATOM 1956 O O . PRO A 1 248 ? 15.612 14.827 12.562 1.00 45.59 248 PRO A O 1
ATOM 1959 N N . GLY A 1 249 ? 14.523 13.096 11.616 1.00 51.28 249 GLY A N 1
ATOM 1960 C CA . GLY A 1 249 ? 13.221 13.330 12.261 1.00 51.28 249 GLY A CA 1
ATOM 1961 C C . GLY A 1 249 ? 12.071 13.926 11.430 1.00 51.28 249 GLY A C 1
ATOM 1962 O O . GLY A 1 249 ? 11.031 14.198 12.018 1.00 51.28 249 GLY A O 1
ATOM 1963 N N . GLN A 1 250 ? 12.186 14.138 10.109 1.00 55.75 250 GLN A N 1
ATOM 1964 C CA . GLN A 1 250 ? 11.113 14.803 9.325 1.00 55.75 250 GLN A CA 1
ATOM 1965 C C . GLN A 1 250 ? 10.168 13.895 8.508 1.00 55.75 250 GLN A C 1
ATOM 1967 O O . GLN A 1 250 ? 9.184 14.393 7.938 1.00 55.75 250 GLN A O 1
ATOM 1972 N N . LEU A 1 251 ? 10.442 12.591 8.435 1.00 61.59 251 LEU A N 1
ATOM 1973 C CA . LEU A 1 251 ? 9.585 11.621 7.747 1.00 61.59 251 LEU A CA 1
ATOM 1974 C C . LEU A 1 251 ? 8.658 10.943 8.754 1.00 61.59 251 LEU A C 1
ATOM 1976 O O . LEU A 1 251 ? 9.124 10.199 9.612 1.00 61.59 251 LEU A O 1
ATOM 1980 N N . ASP A 1 252 ? 7.361 11.216 8.636 1.00 70.25 252 ASP A N 1
ATOM 1981 C CA . ASP A 1 252 ? 6.311 10.550 9.404 1.00 70.25 252 ASP A CA 1
ATOM 1982 C C . ASP A 1 252 ? 5.636 9.437 8.576 1.00 70.25 252 ASP A C 1
ATOM 1984 O O . ASP A 1 252 ? 5.859 9.276 7.367 1.00 70.25 252 ASP A O 1
ATOM 1988 N N . ILE A 1 253 ? 4.829 8.628 9.260 1.00 71.81 253 ILE A N 1
ATOM 1989 C CA . ILE A 1 253 ? 4.109 7.489 8.678 1.00 71.81 253 ILE A CA 1
ATOM 1990 C C . ILE A 1 253 ? 3.128 7.949 7.589 1.00 71.81 253 ILE A C 1
ATOM 1992 O O . ILE A 1 253 ? 2.985 7.274 6.573 1.00 71.81 253 ILE A O 1
ATOM 1996 N N . GLU A 1 254 ? 2.500 9.114 7.743 1.00 74.12 254 GLU A N 1
ATOM 1997 C CA . GLU A 1 254 ? 1.479 9.606 6.812 1.00 74.12 254 GLU A CA 1
ATOM 1998 C C . GLU A 1 254 ? 2.078 10.058 5.476 1.00 74.12 254 GLU A C 1
ATOM 2000 O O . GLU A 1 254 ? 1.558 9.723 4.410 1.00 74.12 254 GLU A O 1
ATOM 2005 N N . LYS A 1 255 ? 3.232 10.730 5.497 1.00 74.44 255 LYS A N 1
ATOM 2006 C CA . LYS A 1 255 ? 3.988 11.053 4.275 1.00 74.44 255 LYS A CA 1
ATOM 2007 C C . LYS A 1 255 ? 4.479 9.796 3.565 1.00 74.44 255 LYS A C 1
ATOM 2009 O O . LYS A 1 255 ? 4.461 9.744 2.336 1.00 74.44 255 LYS A O 1
ATOM 2014 N N . THR A 1 256 ? 4.890 8.786 4.329 1.00 76.62 256 THR A N 1
ATOM 2015 C CA . THR A 1 256 ? 5.311 7.489 3.782 1.00 76.62 256 THR A CA 1
ATOM 2016 C C . THR A 1 256 ? 4.138 6.789 3.101 1.00 76.62 256 THR A C 1
ATOM 2018 O O . THR A 1 256 ? 4.254 6.382 1.948 1.00 76.62 256 THR A O 1
ATOM 2021 N N . LYS A 1 257 ? 2.975 6.725 3.759 1.00 76.75 257 LYS A N 1
ATOM 2022 C CA . LYS A 1 257 ? 1.732 6.209 3.171 1.00 76.75 257 LYS A CA 1
ATOM 2023 C C . LYS A 1 257 ? 1.382 6.943 1.877 1.00 76.75 257 LYS A C 1
ATOM 2025 O O . LYS A 1 257 ? 1.130 6.294 0.869 1.00 76.75 257 LYS A O 1
ATOM 2030 N N . ALA A 1 258 ? 1.415 8.277 1.879 1.00 74.94 258 ALA A N 1
ATOM 2031 C CA . ALA A 1 258 ? 1.133 9.083 0.692 1.00 74.94 258 ALA A CA 1
ATOM 2032 C C . ALA A 1 258 ? 2.086 8.769 -0.473 1.00 74.94 258 ALA A C 1
ATOM 2034 O O . ALA A 1 258 ? 1.627 8.613 -1.602 1.00 74.94 258 ALA A O 1
ATOM 2035 N N . PHE A 1 259 ? 3.388 8.618 -0.202 1.00 80.06 259 PHE A N 1
ATOM 2036 C CA . PHE A 1 259 ? 4.358 8.179 -1.208 1.00 80.06 259 PHE A CA 1
ATOM 2037 C C . PHE A 1 259 ? 4.014 6.796 -1.763 1.00 80.06 259 PHE A C 1
ATOM 2039 O O . PHE A 1 259 ? 3.966 6.624 -2.977 1.00 80.06 259 PHE A O 1
ATOM 2046 N N . LEU A 1 260 ? 3.747 5.823 -0.888 1.00 82.88 260 LEU A N 1
ATOM 2047 C CA . LEU A 1 260 ? 3.427 4.464 -1.313 1.00 82.88 260 LEU A CA 1
ATOM 2048 C C . LEU A 1 260 ? 2.144 4.427 -2.146 1.00 82.88 260 LEU A C 1
ATOM 2050 O O . LEU A 1 260 ? 2.132 3.769 -3.174 1.00 82.88 260 LEU A O 1
ATOM 2054 N N . TYR A 1 261 ? 1.104 5.181 -1.776 1.00 81.75 261 TYR A N 1
ATOM 2055 C CA . TYR A 1 261 ? -0.123 5.299 -2.573 1.00 81.75 261 TYR A CA 1
ATOM 2056 C C . TYR A 1 261 ? 0.115 5.927 -3.945 1.00 81.75 261 TYR A C 1
ATOM 2058 O O . TYR A 1 261 ? -0.475 5.503 -4.936 1.00 81.75 261 TYR A O 1
ATOM 2066 N N . GLN A 1 262 ? 0.981 6.935 -4.009 1.00 80.81 262 GLN A N 1
ATOM 2067 C CA . GLN A 1 262 ? 1.337 7.583 -5.264 1.00 80.81 262 GLN A CA 1
ATOM 2068 C C . GLN A 1 262 ? 2.113 6.629 -6.186 1.00 80.81 262 GLN A C 1
ATOM 2070 O O . GLN A 1 262 ? 1.849 6.565 -7.385 1.00 80.81 262 GLN A O 1
ATOM 2075 N N . ALA A 1 263 ? 3.050 5.869 -5.621 1.00 83.94 263 ALA A N 1
ATOM 2076 C CA . ALA A 1 263 ? 3.805 4.863 -6.355 1.00 83.94 263 ALA A CA 1
ATOM 2077 C C . ALA A 1 263 ? 2.905 3.709 -6.821 1.00 83.94 263 ALA A C 1
ATOM 2079 O O . ALA A 1 263 ? 3.008 3.274 -7.963 1.00 83.94 263 ALA A O 1
ATOM 2080 N N . ASP A 1 264 ? 1.977 3.273 -5.969 1.00 87.12 264 ASP A N 1
ATOM 2081 C CA . ASP A 1 264 ? 0.980 2.246 -6.269 1.00 87.12 264 ASP A CA 1
ATOM 2082 C C . ASP A 1 264 ? 0.124 2.620 -7.486 1.00 87.12 264 ASP A C 1
ATOM 2084 O O . ASP A 1 264 ? -0.033 1.830 -8.416 1.00 87.12 264 ASP A O 1
ATOM 2088 N N . ALA A 1 265 ? -0.344 3.872 -7.538 1.00 82.25 265 ALA A N 1
ATOM 2089 C CA . ALA A 1 265 ? -1.096 4.396 -8.674 1.00 82.25 265 ALA A CA 1
ATOM 2090 C C . ALA A 1 265 ? -0.269 4.419 -9.972 1.00 82.25 265 ALA A C 1
ATOM 2092 O O . ALA A 1 265 ? -0.784 4.068 -11.036 1.00 82.25 265 ALA A O 1
ATOM 2093 N N . LEU A 1 266 ? 1.012 4.804 -9.902 1.00 85.19 266 LEU A N 1
ATOM 2094 C CA . LEU A 1 266 ? 1.909 4.785 -11.061 1.00 85.19 266 LEU A CA 1
ATOM 2095 C C . LEU A 1 266 ? 2.165 3.356 -11.559 1.00 85.19 266 LEU A C 1
ATOM 2097 O O . LEU A 1 266 ? 2.097 3.108 -12.763 1.00 85.19 266 LEU A O 1
ATOM 2101 N N . ILE A 1 267 ? 2.427 2.419 -10.644 1.00 89.25 267 ILE A N 1
ATOM 2102 C CA . ILE A 1 267 ? 2.641 1.000 -10.950 1.00 89.25 267 ILE A CA 1
ATOM 2103 C C . ILE A 1 267 ? 1.396 0.412 -11.610 1.00 89.25 267 ILE A C 1
ATOM 2105 O O . ILE A 1 267 ? 1.495 -0.191 -12.678 1.00 89.25 267 ILE A O 1
ATOM 2109 N N . GLN A 1 268 ? 0.218 0.626 -11.019 1.00 88.06 268 GLN A N 1
ATOM 2110 C CA . GLN A 1 268 ? -1.041 0.148 -11.582 1.00 88.06 268 GLN A CA 1
ATOM 2111 C C . GLN A 1 268 ? -1.253 0.684 -12.995 1.00 88.06 268 GLN A C 1
ATOM 2113 O O . GLN A 1 268 ? -1.633 -0.079 -13.884 1.00 88.06 268 GLN A O 1
ATOM 2118 N N . LEU A 1 269 ? -0.988 1.974 -13.202 1.00 85.38 269 LEU A N 1
ATOM 2119 C CA . LEU A 1 269 ? -1.124 2.591 -14.507 1.00 85.38 269 LEU A CA 1
ATOM 2120 C C . LEU A 1 269 ? -0.155 1.965 -15.512 1.00 85.38 269 LEU A C 1
ATOM 2122 O O . LEU A 1 269 ? -0.591 1.592 -16.594 1.00 85.38 269 LEU A O 1
ATOM 2126 N N . LEU A 1 270 ? 1.122 1.792 -15.166 1.00 85.56 270 LEU A N 1
ATOM 2127 C CA . LEU A 1 270 ? 2.097 1.127 -16.036 1.00 85.56 270 LEU A CA 1
ATOM 2128 C C . LEU A 1 270 ? 1.632 -0.276 -16.441 1.00 85.56 270 LEU A C 1
ATOM 2130 O O . LEU A 1 270 ? 1.658 -0.602 -17.624 1.00 85.56 270 LEU A O 1
ATOM 2134 N N . LEU A 1 271 ? 1.143 -1.068 -15.487 1.00 88.88 271 LEU A N 1
ATOM 2135 C CA . LEU A 1 271 ? 0.659 -2.427 -15.738 1.00 88.88 271 LEU A CA 1
ATOM 2136 C C . LEU A 1 271 ? -0.570 -2.484 -16.662 1.00 88.88 271 LEU A C 1
ATOM 2138 O O . LEU A 1 271 ? -0.740 -3.471 -17.371 1.00 88.88 271 LEU A O 1
ATOM 2142 N N . ASP A 1 272 ? -1.415 -1.449 -16.675 1.00 86.75 272 ASP A N 1
ATOM 2143 C CA . ASP A 1 272 ? -2.645 -1.412 -17.486 1.00 86.75 272 ASP A CA 1
ATOM 2144 C C . ASP A 1 272 ? -2.472 -0.707 -18.844 1.00 86.75 272 ASP A C 1
ATOM 2146 O O . ASP A 1 272 ? -3.341 -0.770 -19.728 1.00 86.75 272 ASP A O 1
ATOM 2150 N N . SER A 1 273 ? -1.367 0.016 -19.020 1.00 82.44 273 SER A N 1
ATOM 2151 C CA . SER A 1 273 ? -1.213 0.947 -20.139 1.00 82.44 273 SER A CA 1
ATOM 2152 C C . SER A 1 273 ? -0.537 0.373 -21.381 1.00 82.44 273 SER A C 1
ATOM 2154 O O . SER A 1 273 ? -0.484 1.064 -22.404 1.00 82.44 273 SER A O 1
ATOM 2156 N N . PHE A 1 274 ? -0.091 -0.878 -21.307 1.00 78.25 274 PHE A N 1
ATOM 2157 C CA . PHE A 1 274 ? 0.401 -1.683 -22.427 1.00 78.25 274 PHE A CA 1
ATOM 2158 C C . PHE A 1 274 ? -0.639 -2.733 -22.832 1.00 78.25 274 PHE A C 1
ATOM 2160 O O . PHE A 1 274 ? -0.672 -3.080 -24.028 1.00 78.25 274 PHE A O 1
#

Sequence (274 aa):
MNIKNDIDVIIQNLKSSLDSTSESKKQLSGYTIQLGKQEEQIESAINLWEEMKGQNVTPPQPITASGVALTYTLQQSSQDLKTYVSNQSWTNQLQALGTTALTINSVAASGASLSYPPGYRSQALVQVNLIEERYSQRSAISQKLYAIDQSLGQEYDNAWQTLHQATQDPTRSPMFLMREVERRLLDYFAPEIELRKYHSLVPSDKITGRHKVDYLKSIIKPSAQTAFLAQEQALNNIYALLSKAHSPGQLDIEKTKAFLYQADALIQLLLDSF

Mean predicted aligned error: 10.06 Å

Nearest PDB structures (foldseek):
  5h5m-assembly2_B  TM=1.738E-01  e=9.093E-01  Caenorhabditis elegans
  7f54-assembly1_R  TM=1.633E-01  e=5.043E+00  Homo sapiens
  4o9u-assembly1_D  TM=2.357E-01  e=9.327E+00  Thermus thermophilus HB27

pLDDT: mean 78.75, std 11.39, range [41.09, 93.25]

Secondary structure (DSSP, 8-state):
--HHHHHHHHHHHHHHHHHHHHHHHHH-GGGHHHHHHHHHHHHHHHHHHHHHHHTTPPPPPSSS--HHHHHHHHHHHHHHHHH-TTSTTHHHHHHHHHHHHHHHHHHHHHHHHHHSPTT---HHHHHHHHHHHHHHHHHHHHHHHHHH-HHHHHHHHHHHHHHHS--S-TTHHHHHHHHHHHHHHHHHHS-HHHHHHHHT--TTSPP-HHHHHHHHHHHS-HHHHHHHHHHHHHHHHHHHHHHHTTTTT---HHHHHHHHHHHHHHHHHHHH--

Foldseek 3Di:
DPQLVLLVLLLVLLVLLLVLLLLLLQVCLVCLLLSVLLNLLSVLLNLLSVVCSVQVFRQPDCPPHRSNVLSVVLSVLSNCSSVPVPDPCNVVSSVSNVVSSLVSLVSSQVSQVVRDPPPDDDPSNVSNVVSVVVVVLLVVLLVLLCVVPVVLSVLSVVLSSLCRYPDPCSQVSSLVSLVVSVVVLLCVQQPPVNLCVVVVNDPPDDDDVVSSLVVCLVVFAPVLNVVLVVLVVVLVVLVVVVVVVPPPPDGDSVSSVVNSVSSSSNSSSSSPGD

Radius of gyration: 22.24 Å; Cα contacts (8 Å, |Δi|>4): 262; chains: 1; bounding box: 62×40×59 Å

Solvent-accessible surface area (backbone atoms only — not comparable to full-atom values): 14883 Å² total; per-residue (Å²): 133,65,68,71,57,54,57,50,51,32,45,52,32,39,52,57,21,40,55,27,41,54,56,33,31,73,74,35,76,94,44,15,52,66,43,42,52,46,42,56,46,39,51,28,41,42,50,40,52,54,54,38,61,76,65,75,55,74,74,60,73,64,86,84,59,55,63,54,61,53,27,49,53,36,26,50,44,21,47,48,44,49,72,41,73,88,43,94,62,49,66,59,48,52,54,52,39,48,55,44,48,52,50,51,40,52,51,52,44,54,30,45,63,77,67,42,58,95,93,56,73,60,70,36,58,53,48,48,58,48,51,58,53,49,56,55,50,50,54,56,45,38,55,55,34,37,73,75,36,61,66,46,17,48,38,45,51,47,16,57,31,34,55,49,39,95,53,99,50,39,40,60,51,19,54,53,33,44,48,48,42,51,52,52,50,48,46,67,77,39,39,68,71,60,46,28,61,74,70,70,50,57,92,88,57,83,87,50,71,64,58,41,54,59,49,44,61,74,69,38,42,78,92,44,43,67,60,48,56,54,34,52,52,49,40,51,51,50,50,55,53,56,62,66,38,68,55,92,86,68,75,47,67,66,62,35,50,52,49,51,54,40,46,48,53,40,50,50,47,59,75,70,34,113